Protein AF-0000000078665629 (afdb_homodimer)

Sequence (186 aa):
MNYKQLCKQILQKDNAIRFAGVATVEENNAAEEYQEGLVPLLTREESELSIMQPVIRTSTRKTFESKLGKTIYSYTEYQKIKRASFVLYNQETMNYKQLCKQILQKDNAIRFAGVATVEENNAAEEYQEGLVPLLTREESELSIMQPVIRTSTRKTFESKLGKTIYSYTEYQKIKRASFVLYNQET

Secondary structure (DSSP, 8-state):
--HHHHHHHHHHH-TT--EEEE--SS-TTSEEEE-TT---SS-HHHHHHHHHHHHHHHHHHHTTHHHH--EEEEEEEESS-EEEEE----TT-/--HHHHHHHHHHH-TT--EEEE--SS-TTSEEEE-TT---SS-HHHHHHHHHHHHHHHHHHGGGHHHH--EEEEEEEESS-EEEEE----TT-

Solvent-accessible surface area (backbone atoms only — not comparable to full-atom values): 10962 Å² total; per-residue (Å²): 134,64,52,57,58,51,25,51,55,57,39,70,73,36,88,84,41,58,67,34,67,43,48,45,97,88,35,54,65,64,26,72,42,68,37,86,96,56,84,70,80,56,53,73,72,52,44,44,51,59,40,32,49,55,58,57,47,50,55,68,53,54,77,47,21,90,64,37,35,56,69,51,35,38,37,38,38,31,70,72,45,73,49,75,48,72,63,80,77,74,78,79,120,133,64,52,55,59,50,25,51,55,57,40,71,73,36,87,84,40,59,66,35,66,42,50,46,96,89,36,52,66,66,25,74,39,69,35,85,96,59,84,72,79,54,52,73,72,53,44,46,53,57,39,33,49,55,57,57,47,50,56,66,52,54,76,48,22,92,66,38,35,56,69,51,34,38,36,37,40,33,71,72,45,74,48,77,48,72,63,79,78,75,79,79,120

Foldseek 3Di:
DPQQVVFVVVCVVDVQDAKDFAQDPVGLGPYIDGRPPDDDPDDPVRVSVVNNVVVVVLVVVVVCCVPVNHDAKDWDDDPVDIDIGGDDDPVPD/DPQQVVFVVVCVVDVQDAKDFAQDPVGLGPDIDGRPPDDDPDDPVRVSVVNNVVVVVLVVVVVCCVPVNHDAKDWDDDPVDIDIGGDDDPVPD

Nearest PDB structures (foldseek):
  7q3e-assembly1_B  TM=3.859E-01  e=2.688E+00  Mus musculus
  6tdu-assembly1_G  TM=2.937E-01  e=4.614E+00  Euglena gracilis
  5ix2-assembly1_B  TM=2.969E-01  e=6.919E+00  Mus musculus
  7e8t-assembly1_E  TM=6.462E-01  e=8.046E+00  Saccharomyces cerevisiae S288C
  7q3e-assembly1_B  TM=3.861E-01  e=2.096E+00  Mus musculus

Radius of gyration: 17.91 Å; Cα contacts (8 Å, |Δi|>4): 256; chains: 2; bounding box: 48×47×38 Å

Structure (mmCIF, N/CA/C/O backbone):
data_AF-0000000078665629-model_v1
#
loop_
_entity.id
_entity.type
_entity.pdbx_description
1 polymer 'Uncharacterized protein'
#
loop_
_atom_site.group_PDB
_atom_site.id
_atom_site.type_symbol
_atom_site.label_atom_id
_atom_site.label_alt_id
_atom_site.label_comp_id
_atom_site.label_asym_id
_atom_site.label_entity_id
_atom_site.label_seq_id
_atom_site.pdbx_PDB_ins_code
_atom_site.Cartn_x
_atom_site.Cartn_y
_atom_site.Cartn_z
_atom_site.occupancy
_atom_site.B_iso_or_equiv
_atom_site.auth_seq_id
_atom_site.auth_comp_id
_atom_site.auth_asym_id
_atom_site.auth_atom_id
_atom_site.pdbx_PDB_model_num
ATOM 1 N N . MET A 1 1 ? 17.875 17.609 5.883 1 79.06 1 MET A N 1
ATOM 2 C CA . MET A 1 1 ? 16.656 17.812 5.121 1 79.06 1 MET A CA 1
ATOM 3 C C . MET A 1 1 ? 15.594 18.516 5.965 1 79.06 1 MET A C 1
ATOM 5 O O . MET A 1 1 ? 15.445 18.219 7.152 1 79.06 1 MET A O 1
ATOM 9 N N . ASN A 1 2 ? 15.031 19.609 5.422 1 91.81 2 ASN A N 1
ATOM 10 C CA . ASN A 1 2 ? 13.945 20.328 6.082 1 91.81 2 ASN A CA 1
ATOM 11 C C . ASN A 1 2 ? 12.586 19.703 5.75 1 91.81 2 ASN A C 1
ATOM 13 O O . ASN A 1 2 ? 11.984 20.047 4.727 1 91.81 2 ASN A O 1
ATOM 17 N N . TYR A 1 3 ? 12.133 18.859 6.656 1 92.12 3 TYR A N 1
ATOM 18 C CA . TYR A 1 3 ? 10.938 18.078 6.379 1 92.12 3 TYR A CA 1
ATOM 19 C C . TYR A 1 3 ? 9.688 18.938 6.41 1 92.12 3 TYR A C 1
ATOM 21 O O . TYR A 1 3 ? 8.734 18.703 5.66 1 92.12 3 TYR A O 1
ATOM 29 N N . LYS A 1 4 ? 9.695 19.938 7.242 1 94.62 4 LYS A N 1
ATOM 30 C CA . LYS A 1 4 ? 8.547 20.844 7.289 1 94.62 4 LYS A CA 1
ATOM 31 C C . LYS A 1 4 ? 8.383 21.594 5.969 1 94.62 4 LYS A C 1
ATOM 33 O O . LYS A 1 4 ? 7.273 21.719 5.453 1 94.62 4 LYS A O 1
ATOM 38 N N . GLN A 1 5 ? 9.484 21.984 5.488 1 95.81 5 GLN A N 1
ATOM 39 C CA . GLN A 1 5 ? 9.461 22.672 4.207 1 95.81 5 GLN A CA 1
ATOM 40 C C . GLN A 1 5 ? 9.016 21.75 3.086 1 95.81 5 GLN A C 1
ATOM 42 O O . GLN A 1 5 ? 8.289 22.156 2.178 1 95.81 5 GLN A O 1
ATOM 47 N N . LEU A 1 6 ? 9.461 20.516 3.141 1 94.75 6 LEU A N 1
ATOM 48 C CA . LEU A 1 6 ? 9.031 19.516 2.164 1 94.75 6 LEU A CA 1
ATOM 49 C C . LEU A 1 6 ? 7.52 19.344 2.186 1 94.75 6 LEU A C 1
ATOM 51 O O . LEU A 1 6 ? 6.875 19.359 1.134 1 94.75 6 LEU A O 1
ATOM 55 N N . CYS A 1 7 ? 6.957 19.312 3.332 1 96.38 7 CYS A N 1
ATOM 56 C CA . CYS A 1 7 ? 5.512 19.141 3.463 1 96.38 7 CYS A CA 1
ATOM 57 C C . CYS A 1 7 ? 4.773 20.344 2.879 1 96.38 7 CYS A C 1
ATOM 59 O O . CYS A 1 7 ? 3.791 20.172 2.152 1 96.38 7 CYS A O 1
ATOM 61 N N . LYS A 1 8 ? 5.246 21.484 3.127 1 96.06 8 LYS A N 1
ATOM 62 C CA . LYS A 1 8 ? 4.621 22.688 2.609 1 96.06 8 LYS A CA 1
ATOM 63 C C . LYS A 1 8 ? 4.668 22.734 1.085 1 96.06 8 LYS A C 1
ATOM 65 O O . LYS A 1 8 ? 3.688 23.109 0.436 1 96.06 8 LYS A O 1
ATOM 70 N N . GLN A 1 9 ? 5.797 22.297 0.532 1 96.5 9 GLN A N 1
ATOM 71 C CA . GLN A 1 9 ? 5.945 22.25 -0.919 1 96.5 9 GLN A CA 1
ATOM 72 C C . GLN A 1 9 ? 4.945 21.281 -1.543 1 96.5 9 GLN A C 1
ATOM 74 O O . GLN A 1 9 ? 4.387 21.547 -2.605 1 96.5 9 GLN A O 1
ATOM 79 N N . ILE A 1 10 ? 4.715 20.172 -0.904 1 96.12 10 ILE A N 1
ATOM 80 C CA . ILE A 1 10 ? 3.768 19.172 -1.395 1 96.12 10 ILE A CA 1
ATOM 81 C C . ILE A 1 10 ? 2.357 19.766 -1.404 1 96.12 10 ILE A C 1
ATOM 83 O O . ILE A 1 10 ? 1.636 19.641 -2.396 1 96.12 10 ILE A O 1
ATOM 87 N N . LEU A 1 11 ? 1.996 20.516 -0.378 1 95.75 11 LEU A N 1
ATOM 88 C CA . LEU A 1 11 ? 0.658 21.094 -0.269 1 95.75 11 LEU A CA 1
ATOM 89 C C . LEU A 1 11 ? 0.434 22.156 -1.332 1 95.75 11 LEU A C 1
ATOM 91 O O . LEU A 1 11 ? -0.688 22.344 -1.809 1 95.75 11 LEU A O 1
ATOM 95 N N . GLN A 1 12 ? 1.464 22.766 -1.729 1 96.06 12 GLN A N 1
ATOM 96 C CA . GLN A 1 12 ? 1.377 23.844 -2.695 1 96.06 12 GLN A CA 1
ATOM 97 C C . GLN A 1 12 ? 1.15 23.312 -4.105 1 96.06 12 GLN A C 1
ATOM 99 O O . GLN A 1 12 ? 0.75 24.062 -5 1 96.06 12 GLN A O 1
ATOM 104 N N . LYS A 1 13 ? 1.418 22.047 -4.289 1 95.31 13 LYS A N 1
ATOM 105 C CA . LYS A 1 13 ? 1.307 21.469 -5.629 1 95.31 13 LYS A CA 1
ATOM 106 C C . LYS A 1 13 ? -0.153 21.344 -6.051 1 95.31 13 LYS A C 1
ATOM 108 O O . LYS A 1 13 ? -0.464 21.359 -7.242 1 95.31 13 LYS A O 1
ATOM 113 N N . ASP A 1 14 ? -0.99 21.172 -5.184 1 94 14 ASP A N 1
ATOM 114 C CA . ASP A 1 14 ? -2.404 20.969 -5.484 1 94 14 ASP A CA 1
ATOM 115 C C . ASP A 1 14 ? -3.27 21.219 -4.254 1 94 14 ASP A C 1
ATOM 117 O O . ASP A 1 14 ? -3.037 20.641 -3.191 1 94 14 ASP A O 1
ATOM 121 N N . ASN A 1 15 ? -4.281 22.047 -4.402 1 91.69 15 ASN A N 1
ATOM 122 C CA . ASN A 1 15 ? -5.152 22.422 -3.291 1 91.69 15 ASN A CA 1
ATOM 123 C C . ASN A 1 15 ? -5.988 21.234 -2.812 1 91.69 15 ASN A C 1
ATOM 125 O O . ASN A 1 15 ? -6.578 21.281 -1.732 1 91.69 15 ASN A O 1
ATOM 129 N N . ALA A 1 16 ? -5.98 20.156 -3.584 1 89.94 16 ALA A N 1
ATOM 130 C CA . ALA A 1 16 ? -6.738 18.969 -3.217 1 89.94 16 ALA A CA 1
ATOM 131 C C . ALA A 1 16 ? -5.977 18.125 -2.201 1 89.94 16 ALA A C 1
ATOM 133 O O . ALA A 1 16 ? -6.543 17.219 -1.578 1 89.94 16 ALA A O 1
ATOM 134 N N . ILE A 1 17 ? -4.695 18.406 -2.066 1 93.69 17 ILE A N 1
ATOM 135 C CA . ILE A 1 17 ? -3.916 17.703 -1.052 1 93.69 17 ILE A CA 1
ATOM 136 C C . ILE A 1 17 ? -4.219 18.297 0.326 1 93.69 17 ILE A C 1
ATOM 138 O O . ILE A 1 17 ? -3.953 19.469 0.581 1 93.69 17 ILE A O 1
ATOM 142 N N . ARG A 1 18 ? -4.648 17.438 1.261 1 92.12 18 ARG A N 1
ATOM 143 C CA . ARG A 1 18 ? -5.156 17.922 2.545 1 92.12 18 ARG A CA 1
ATOM 144 C C . ARG A 1 18 ? -4.066 17.875 3.611 1 92.12 18 ARG A C 1
ATOM 146 O O . ARG A 1 18 ? -4.172 18.547 4.641 1 92.12 18 ARG A O 1
ATOM 153 N N . PHE A 1 19 ? -3.197 16.969 3.303 1 94.19 19 PHE A N 1
ATOM 154 C CA . PHE A 1 19 ? -2.264 16.641 4.371 1 94.19 19 PHE A CA 1
ATOM 155 C C . PHE A 1 19 ? -0.957 16.109 3.803 1 94.19 19 PHE A C 1
ATOM 157 O O . PHE A 1 19 ? -0.961 15.367 2.816 1 94.19 19 PHE A O 1
ATOM 164 N N . ALA A 1 20 ? 0.156 16.5 4.398 1 95.38 20 ALA A N 1
ATOM 165 C CA . ALA A 1 20 ? 1.468 15.914 4.133 1 95.38 20 ALA A CA 1
ATOM 166 C C . ALA A 1 20 ? 2.236 15.68 5.43 1 95.38 20 ALA A C 1
ATOM 168 O O . ALA A 1 20 ? 2.217 16.516 6.328 1 95.38 20 ALA A O 1
ATOM 169 N N . GLY A 1 21 ? 2.832 14.477 5.57 1 94.12 21 GLY A N 1
ATOM 170 C CA . GLY A 1 21 ? 3.629 14.117 6.734 1 94.12 21 GLY A CA 1
ATOM 171 C C . GLY A 1 21 ? 4.848 13.281 6.387 1 94.12 21 GLY A C 1
ATOM 172 O O . GLY A 1 21 ? 4.914 12.688 5.309 1 94.12 21 GLY A O 1
ATOM 173 N N . VAL A 1 22 ? 5.871 13.406 7.258 1 93.06 22 VAL A N 1
ATOM 174 C CA . VAL A 1 22 ? 7.098 12.625 7.113 1 93.06 22 VAL A CA 1
ATOM 175 C C . VAL A 1 22 ? 7.363 11.844 8.398 1 93.06 22 VAL A C 1
ATOM 177 O O . VAL A 1 22 ? 7.238 12.383 9.5 1 93.06 22 VAL A O 1
ATOM 180 N N . ALA A 1 23 ? 7.547 10.625 8.258 1 91.56 23 ALA A N 1
ATOM 181 C CA . ALA A 1 23 ? 8.016 9.781 9.352 1 91.56 23 ALA A CA 1
ATOM 182 C C . ALA A 1 23 ? 9.305 9.055 8.969 1 91.56 23 ALA A C 1
ATOM 184 O O . ALA A 1 23 ? 9.555 8.797 7.793 1 91.56 23 ALA A O 1
ATOM 185 N N . THR A 1 24 ? 10.156 8.906 10.031 1 82.94 24 THR A N 1
ATOM 186 C CA . THR A 1 24 ? 11.359 8.094 9.883 1 82.94 24 THR A CA 1
ATOM 187 C C . THR A 1 24 ? 11.375 6.953 10.891 1 82.94 24 THR A C 1
ATOM 189 O O . THR A 1 24 ? 10.555 6.914 11.812 1 82.94 24 THR A O 1
ATOM 192 N N . VAL A 1 25 ? 12.297 6.055 10.602 1 76.38 25 VAL A N 1
ATOM 193 C CA . VAL A 1 25 ? 12.453 4.941 11.531 1 76.38 25 VAL A CA 1
ATOM 194 C C . VAL A 1 25 ? 12.836 5.469 12.906 1 76.38 25 VAL A C 1
ATOM 196 O O . VAL A 1 25 ? 12.422 4.914 13.93 1 76.38 25 VAL A O 1
ATOM 199 N N . GLU A 1 26 ? 13.539 6.578 12.891 1 78 26 GLU A N 1
ATOM 200 C CA . GLU A 1 26 ? 14.008 7.156 14.148 1 78 26 GLU A CA 1
ATOM 201 C C . GLU A 1 26 ? 12.938 8.047 14.781 1 78 26 GLU A C 1
ATOM 203 O O . GLU A 1 26 ? 12.867 8.164 16 1 78 26 GLU A O 1
ATOM 208 N N . GLU A 1 27 ? 12.203 8.766 13.938 1 78.38 27 GLU A N 1
ATOM 209 C CA . GLU A 1 27 ? 11.219 9.75 14.359 1 78.38 27 GLU A CA 1
ATOM 210 C C . GLU A 1 27 ? 9.852 9.477 13.734 1 78.38 27 GLU A C 1
ATOM 212 O O . GLU A 1 27 ? 9.648 9.734 12.547 1 78.38 27 GLU A O 1
ATOM 217 N N . ASN A 1 28 ? 8.945 9.07 14.562 1 74.25 28 ASN A N 1
ATOM 218 C CA . ASN A 1 28 ? 7.617 8.672 14.109 1 74.25 28 ASN A CA 1
ATOM 219 C C . ASN A 1 28 ? 6.895 9.82 13.414 1 74.25 28 ASN A C 1
ATOM 221 O O . ASN A 1 28 ? 6.152 9.602 12.453 1 74.25 28 ASN A O 1
ATOM 225 N N . ASN A 1 29 ? 7.102 10.969 13.875 1 84.5 29 ASN A N 1
ATOM 226 C CA . ASN A 1 29 ? 6.52 12.172 13.281 1 84.5 29 ASN A CA 1
ATOM 227 C C . ASN A 1 29 ? 7.555 13.281 13.133 1 84.5 29 ASN A C 1
ATOM 229 O O . ASN A 1 29 ? 7.656 14.156 13.992 1 84.5 29 ASN A O 1
ATOM 233 N N . ALA A 1 30 ? 8.234 13.273 12 1 88.31 30 ALA A N 1
ATOM 234 C CA . ALA A 1 30 ? 9.297 14.25 11.75 1 88.31 30 ALA A CA 1
ATOM 235 C C . ALA A 1 30 ? 8.711 15.594 11.328 1 88.31 30 ALA A C 1
ATOM 237 O O . ALA A 1 30 ? 9.297 16.641 11.594 1 88.31 30 ALA A O 1
ATOM 238 N N . ALA A 1 31 ? 7.621 15.555 10.68 1 92.88 31 ALA A N 1
ATOM 239 C CA . ALA A 1 31 ? 6.93 16.766 10.266 1 92.88 31 ALA A CA 1
ATOM 240 C C . ALA A 1 31 ? 5.504 16.469 9.812 1 92.88 31 ALA A C 1
ATOM 242 O O . ALA A 1 31 ? 5.215 15.352 9.367 1 92.88 31 ALA A O 1
ATOM 243 N N . GLU A 1 32 ? 4.582 17.453 9.953 1 93.69 32 GLU A N 1
ATOM 244 C CA . GLU A 1 32 ? 3.223 17.391 9.422 1 93.69 32 GLU A CA 1
ATOM 245 C C . GLU A 1 32 ? 2.684 18.781 9.125 1 93.69 32 GLU A C 1
ATOM 247 O O . GLU A 1 32 ? 2.963 19.734 9.852 1 93.69 32 GLU A O 1
ATOM 252 N N . GLU A 1 33 ? 2.084 18.828 7.996 1 94.06 33 GLU A N 1
ATOM 253 C CA . GLU A 1 33 ? 1.421 20.062 7.602 1 94.06 33 GLU A CA 1
ATOM 254 C C . GLU A 1 33 ? 0.025 19.797 7.047 1 94.06 33 GLU A C 1
ATOM 256 O O . GLU A 1 33 ? -0.222 18.734 6.473 1 94.06 33 GLU A O 1
ATOM 261 N N . TYR A 1 34 ? -0.841 20.797 7.309 1 94.5 34 TYR A N 1
ATOM 262 C CA . TYR A 1 34 ? -2.223 20.703 6.855 1 94.5 34 TYR A CA 1
ATOM 263 C C . TYR A 1 34 ? -2.553 21.828 5.883 1 94.5 34 TYR A C 1
ATOM 265 O O . TYR A 1 34 ? -2.008 22.938 5.992 1 94.5 34 TYR A O 1
ATOM 273 N N . GLN A 1 35 ? -3.471 21.422 4.918 1 93.69 35 GLN A N 1
ATOM 274 C CA . GLN A 1 35 ? -3.93 22.438 3.984 1 93.69 35 GLN A CA 1
ATOM 275 C C . GLN A 1 35 ? -4.758 23.5 4.699 1 93.69 35 GLN A C 1
ATOM 277 O O . GLN A 1 35 ? -5.648 23.172 5.488 1 93.69 35 GLN A O 1
ATOM 282 N N . GLU A 1 36 ? -4.484 24.75 4.359 1 90.44 36 GLU A N 1
ATOM 283 C CA . GLU A 1 36 ? -5.215 25.828 5 1 90.44 36 GLU A CA 1
ATOM 284 C C . GLU A 1 36 ? -6.672 25.859 4.547 1 90.44 36 GLU A C 1
ATOM 286 O O . GLU A 1 36 ? -6.965 25.672 3.363 1 90.44 36 GLU A O 1
ATOM 291 N N . GLY A 1 37 ?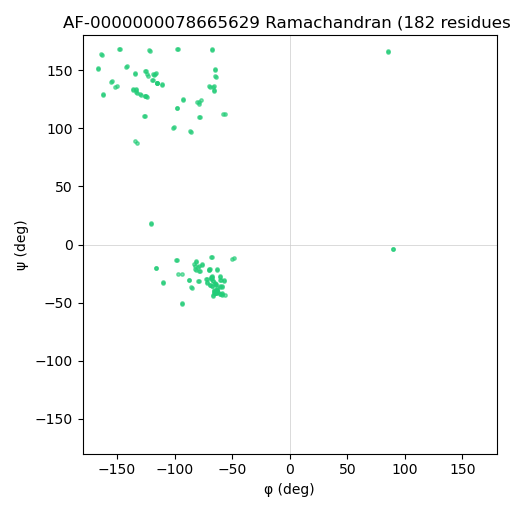 -7.594 26.047 5.48 1 90.06 37 GLY A N 1
ATOM 292 C CA . GLY A 1 37 ? -9 26.234 5.156 1 90.06 37 GLY A CA 1
ATOM 293 C C . GLY A 1 37 ? -9.781 24.938 5.086 1 90.06 37 GLY A C 1
ATOM 294 O O . GLY A 1 37 ? -10.977 24.938 4.793 1 90.06 37 GLY A O 1
ATOM 295 N N . LEU A 1 38 ? -9.055 23.812 5.25 1 87.94 38 LEU A N 1
ATOM 296 C CA . LEU A 1 38 ? -9.742 22.531 5.219 1 87.94 38 LEU A CA 1
ATOM 297 C C . LEU A 1 38 ? -9.75 21.891 6.605 1 87.94 38 LEU A C 1
ATOM 299 O O . LEU A 1 38 ? -8.758 21.953 7.336 1 87.94 38 LEU A O 1
ATOM 303 N N . VAL A 1 39 ? -10.906 21.344 6.953 1 86.81 39 VAL A N 1
ATOM 304 C CA . VAL A 1 39 ? -11 20.594 8.203 1 86.81 39 VAL A CA 1
ATOM 305 C C . VAL A 1 39 ? -10.414 19.188 8.008 1 86.81 39 VAL A C 1
ATOM 307 O O . VAL A 1 39 ? -10.859 18.438 7.137 1 86.81 39 VAL A O 1
ATOM 310 N N . PRO A 1 40 ? -9.414 18.828 8.82 1 88.5 40 PRO A N 1
ATOM 311 C CA . PRO A 1 40 ? -8.844 17.484 8.688 1 88.5 40 PRO A CA 1
ATOM 312 C C . PRO A 1 40 ? -9.844 16.391 9.031 1 88.5 40 PRO A C 1
ATOM 314 O O . PRO A 1 40 ? -10.688 16.578 9.914 1 88.5 40 PRO A O 1
ATOM 317 N N . LEU A 1 41 ? -9.703 15.234 8.414 1 92.75 41 LEU A N 1
ATOM 318 C CA . LEU A 1 41 ? -10.547 14.078 8.688 1 92.75 41 LEU A CA 1
ATOM 319 C C . LEU A 1 41 ? -10.062 13.336 9.93 1 92.75 41 LEU A C 1
ATOM 321 O O . LEU A 1 41 ? -10.836 12.609 10.562 1 92.75 41 LEU A O 1
ATOM 325 N N . LEU A 1 42 ? -8.844 13.539 10.234 1 93.56 42 LEU A N 1
ATOM 326 C CA . LEU A 1 42 ? -8.227 12.891 11.383 1 93.56 42 LEU A CA 1
ATOM 327 C C . LEU A 1 42 ? -7.789 13.93 12.414 1 93.56 42 LEU A C 1
ATOM 329 O O . LEU A 1 42 ? -7.414 15.047 12.062 1 93.56 42 LEU A O 1
ATOM 333 N N . THR A 1 43 ? -7.883 13.492 13.688 1 91.69 43 THR A N 1
ATOM 334 C CA . THR A 1 43 ? -7.297 14.336 14.727 1 91.69 43 THR A CA 1
ATOM 335 C C . THR A 1 43 ? -5.777 14.375 14.602 1 91.69 43 THR A C 1
ATOM 337 O O . THR A 1 43 ? -5.191 13.594 13.844 1 91.69 43 THR A O 1
ATOM 340 N N . ARG A 1 44 ? -5.184 15.289 15.32 1 88.12 44 ARG A N 1
ATOM 341 C CA . ARG A 1 44 ? -3.727 15.383 15.289 1 88.12 44 ARG A CA 1
ATOM 342 C C . ARG A 1 44 ? -3.084 14.078 15.734 1 88.12 44 ARG A C 1
ATOM 344 O O . ARG A 1 44 ? -2.129 13.602 15.117 1 88.12 44 ARG A O 1
ATOM 351 N N . GLU A 1 45 ? -3.635 13.492 16.812 1 89.69 45 GLU A N 1
ATOM 352 C CA . GLU A 1 45 ? -3.113 12.227 17.312 1 89.69 45 GLU A CA 1
ATOM 353 C C . GLU A 1 45 ? -3.271 11.117 16.281 1 89.69 45 GLU A C 1
ATOM 355 O O . GLU A 1 45 ? -2.346 10.328 16.062 1 89.69 45 GLU A O 1
ATOM 360 N N . GLU A 1 46 ? -4.355 11.07 15.578 1 91.12 46 GLU A N 1
ATOM 361 C CA . GLU A 1 46 ? -4.629 10.07 14.547 1 91.12 46 GLU A CA 1
ATOM 362 C C . GLU A 1 46 ? -3.73 10.273 13.328 1 91.12 46 GLU A C 1
ATOM 364 O O . GLU A 1 46 ? -3.285 9.305 12.711 1 91.12 46 GLU A O 1
ATOM 369 N N . SER A 1 47 ? -3.447 11.516 13.039 1 89.81 47 SER A N 1
ATOM 370 C CA . SER A 1 47 ? -2.566 11.836 11.914 1 89.81 47 SER A CA 1
ATOM 371 C C . SER A 1 47 ? -1.147 11.344 12.172 1 89.81 47 SER A C 1
ATOM 373 O O . SER A 1 47 ? -0.502 10.805 11.266 1 89.81 47 SER A O 1
ATOM 375 N N . GLU A 1 48 ? -0.69 11.492 13.359 1 87.56 48 GLU A N 1
ATOM 376 C CA . GLU A 1 48 ? 0.643 11.023 13.727 1 87.56 48 GLU A CA 1
ATOM 377 C C . GLU A 1 48 ? 0.766 9.516 13.531 1 87.56 48 GLU A C 1
ATOM 379 O O . GLU A 1 48 ? 1.75 9.031 12.969 1 87.56 48 GLU A O 1
ATOM 384 N N . LEU A 1 49 ? -0.271 8.797 13.938 1 88.44 49 LEU A N 1
ATOM 385 C CA . LEU A 1 49 ? -0.28 7.352 13.734 1 88.44 49 LEU A CA 1
ATOM 386 C C . LEU A 1 49 ? -0.38 7.012 12.25 1 88.44 49 LEU A C 1
ATOM 388 O O . LEU A 1 49 ? 0.284 6.09 11.773 1 88.44 49 LEU A O 1
ATOM 392 N N . SER A 1 50 ? -1.114 7.832 11.602 1 91.31 50 SER A N 1
ATOM 393 C CA . SER A 1 50 ? -1.341 7.578 10.18 1 91.31 50 SER A CA 1
ATOM 394 C C . SER A 1 50 ? -0.057 7.754 9.375 1 91.31 50 SER A C 1
ATOM 396 O O . SER A 1 50 ? 0.146 7.074 8.367 1 91.31 50 SER A O 1
ATOM 398 N N . ILE A 1 51 ? 0.877 8.602 9.844 1 91.19 51 ILE A N 1
ATOM 399 C CA . ILE A 1 51 ? 2.145 8.844 9.164 1 91.19 51 ILE A CA 1
ATOM 400 C C . ILE A 1 51 ? 3.104 7.684 9.43 1 91.19 51 ILE A C 1
ATOM 402 O O . ILE A 1 51 ? 3.957 7.375 8.594 1 91.19 51 ILE A O 1
ATOM 406 N N . MET A 1 52 ? 2.844 7.016 10.492 1 89.81 52 MET A N 1
ATOM 407 C CA . MET A 1 52 ? 3.736 5.93 10.883 1 89.81 52 MET A CA 1
ATOM 408 C C . MET A 1 52 ? 3.334 4.621 10.211 1 89.81 52 MET A C 1
ATOM 410 O O . MET A 1 52 ? 4.188 3.783 9.914 1 89.81 52 MET A O 1
ATOM 414 N N . GLN A 1 53 ? 2.109 4.418 9.938 1 92.38 53 GLN A N 1
ATOM 415 C CA . GLN A 1 53 ? 1.596 3.158 9.414 1 92.38 53 GLN A CA 1
ATOM 416 C C . GLN A 1 53 ? 2.264 2.801 8.086 1 92.38 53 GLN A C 1
ATOM 418 O O . GLN A 1 53 ? 2.66 1.652 7.879 1 92.38 53 GLN A O 1
ATOM 423 N N . PRO A 1 54 ? 2.557 3.801 7.242 1 92.69 54 PRO A N 1
ATOM 424 C CA . PRO A 1 54 ? 3.25 3.438 6.004 1 92.69 54 PRO A CA 1
ATOM 425 C C . PRO A 1 54 ? 4.676 2.953 6.25 1 92.69 54 PRO A C 1
ATOM 427 O O . PRO A 1 54 ? 5.199 2.146 5.477 1 92.69 54 PRO A O 1
ATOM 430 N N . VAL A 1 55 ? 5.293 3.434 7.277 1 89.25 55 VAL A N 1
ATOM 431 C CA . VAL A 1 55 ? 6.625 2.949 7.617 1 89.25 55 VAL A CA 1
ATOM 432 C C . VAL A 1 55 ? 6.566 1.459 7.949 1 89.25 55 VAL A C 1
ATOM 434 O O . VAL A 1 55 ? 7.387 0.675 7.461 1 89.25 55 VAL A O 1
ATOM 437 N N . ILE A 1 56 ? 5.566 1.072 8.656 1 89.56 56 ILE A N 1
ATOM 438 C CA . ILE A 1 56 ? 5.359 -0.326 9.016 1 89.56 56 ILE A CA 1
ATOM 439 C C . ILE A 1 56 ? 5.047 -1.14 7.758 1 89.56 56 ILE A C 1
ATOM 441 O O . ILE A 1 56 ? 5.645 -2.191 7.527 1 89.56 56 ILE A O 1
ATOM 445 N N . ARG A 1 57 ? 4.199 -0.641 6.875 1 91.75 57 ARG A N 1
ATOM 446 C CA . ARG A 1 57 ? 3.826 -1.345 5.652 1 91.75 57 ARG A CA 1
ATOM 447 C C . ARG A 1 57 ? 5.031 -1.526 4.738 1 91.75 57 ARG A C 1
ATOM 449 O O . ARG A 1 57 ? 5.207 -2.588 4.137 1 91.75 57 ARG A O 1
ATOM 456 N N . THR A 1 58 ? 5.836 -0.486 4.688 1 90.31 58 THR A N 1
ATOM 457 C CA . THR A 1 58 ? 7.027 -0.547 3.848 1 90.31 58 THR A CA 1
ATOM 458 C C . THR A 1 58 ? 7.996 -1.609 4.359 1 90.31 58 THR A C 1
ATOM 460 O O . THR A 1 58 ? 8.656 -2.287 3.568 1 90.31 58 THR A O 1
ATOM 463 N N . SER A 1 59 ? 8 -1.752 5.648 1 89.56 59 SER A N 1
ATOM 464 C CA . SER A 1 59 ? 8.898 -2.752 6.211 1 89.56 59 SER A CA 1
ATOM 465 C C . SER A 1 59 ? 8.523 -4.156 5.758 1 89.56 59 SER A C 1
ATOM 467 O O . SER A 1 59 ? 9.398 -4.996 5.527 1 89.56 59 SER A O 1
ATOM 469 N N . THR A 1 60 ? 7.301 -4.496 5.57 1 91.81 60 THR A N 1
ATOM 470 C CA . THR A 1 60 ? 6.875 -5.805 5.086 1 91.81 60 THR A CA 1
ATOM 471 C C . THR A 1 60 ? 7.258 -5.992 3.619 1 91.81 60 THR A C 1
ATOM 473 O O . THR A 1 60 ? 7.395 -7.121 3.146 1 91.81 60 THR A O 1
ATOM 476 N N . ARG A 1 61 ? 7.473 -4.902 2.875 1 92.44 61 ARG A N 1
ATOM 477 C CA . ARG A 1 61 ? 7.824 -4.965 1.461 1 92.44 61 ARG A CA 1
ATOM 478 C C . ARG A 1 61 ? 9.32 -5.207 1.278 1 92.44 61 ARG A C 1
ATOM 480 O O . ARG A 1 61 ? 9.75 -5.688 0.229 1 92.44 61 ARG A O 1
ATOM 487 N N . LYS A 1 62 ? 10.023 -4.922 2.396 1 91.62 62 LYS A N 1
ATOM 488 C CA . LYS A 1 62 ? 11.469 -5.098 2.328 1 91.62 62 LYS A CA 1
ATOM 489 C C . LYS A 1 62 ? 11.844 -6.574 2.23 1 91.62 62 LYS A C 1
ATOM 491 O O . LYS A 1 62 ? 12.906 -6.922 1.71 1 91.62 62 LYS A O 1
ATOM 496 N N . THR A 1 63 ? 10.93 -7.371 2.652 1 92.31 63 THR A N 1
ATOM 497 C CA . THR A 1 63 ? 11.164 -8.812 2.711 1 92.31 63 THR A CA 1
ATOM 498 C C . THR A 1 63 ? 11.539 -9.352 1.333 1 92.31 63 THR A C 1
ATOM 500 O O . THR A 1 63 ? 12.336 -10.289 1.222 1 92.31 63 THR A O 1
ATOM 503 N N . PHE A 1 64 ? 11.016 -8.719 0.274 1 93.38 64 PHE A N 1
ATOM 504 C CA . PHE A 1 64 ? 11.203 -9.289 -1.055 1 93.38 64 PHE A CA 1
ATOM 505 C C . PHE A 1 64 ? 11.938 -8.312 -1.966 1 93.38 64 PHE A C 1
A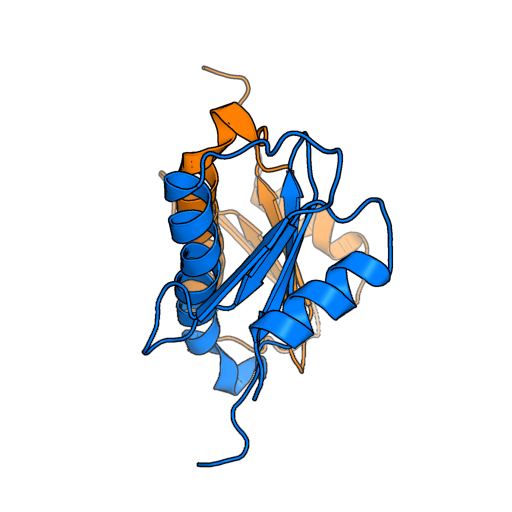TOM 507 O O . PHE A 1 64 ? 11.938 -8.469 -3.188 1 93.38 64 PHE A O 1
ATOM 514 N N . GLU A 1 65 ? 12.562 -7.359 -1.404 1 92.81 65 GLU A N 1
ATOM 515 C CA . GLU A 1 65 ? 13.188 -6.305 -2.201 1 92.81 65 GLU A CA 1
ATOM 516 C C . GLU A 1 65 ? 14.352 -6.852 -3.023 1 92.81 65 GLU A C 1
ATOM 518 O O . GLU A 1 65 ? 14.656 -6.332 -4.098 1 92.81 65 GLU A O 1
ATOM 523 N N . SER A 1 66 ? 14.977 -7.844 -2.477 1 95.19 66 SER A N 1
ATOM 524 C CA . SER A 1 66 ? 16.109 -8.414 -3.209 1 95.19 66 SER A CA 1
ATOM 525 C C . SER A 1 66 ? 15.656 -9.008 -4.539 1 95.19 66 SER A C 1
ATOM 527 O O . SER A 1 66 ? 16.438 -9.07 -5.492 1 95.19 66 SER A O 1
ATOM 529 N N . LYS A 1 67 ? 14.414 -9.336 -4.688 1 94.75 67 LYS A N 1
ATOM 530 C CA . LYS A 1 67 ? 13.906 -9.977 -5.895 1 94.75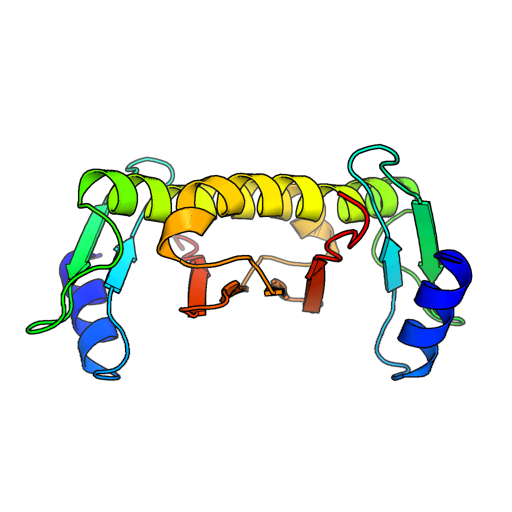 67 LYS A CA 1
ATOM 531 C C . LYS A 1 67 ? 13.008 -9.031 -6.684 1 94.75 67 LYS A C 1
ATOM 533 O O . LYS A 1 67 ? 13.031 -9.023 -7.918 1 94.75 67 LYS A O 1
ATOM 538 N N . LEU A 1 68 ? 12.297 -8.18 -5.988 1 95.25 68 LEU A N 1
ATOM 539 C CA . LEU A 1 68 ? 11.32 -7.312 -6.629 1 95.25 68 LEU A CA 1
ATOM 540 C C . LEU A 1 68 ? 11.906 -5.922 -6.871 1 95.25 68 LEU A C 1
ATOM 542 O O . LEU A 1 68 ? 11.344 -5.137 -7.641 1 95.25 68 LEU A O 1
ATOM 546 N N . GLY A 1 69 ? 13.055 -5.613 -6.254 1 94.81 69 GLY A N 1
ATOM 547 C CA . GLY A 1 69 ? 13.586 -4.258 -6.227 1 94.81 69 GLY A CA 1
ATOM 548 C C . GLY A 1 69 ? 13.008 -3.416 -5.102 1 94.81 69 GLY A C 1
ATOM 549 O O . GLY A 1 69 ? 12.016 -3.799 -4.48 1 94.81 69 GLY A O 1
ATOM 550 N N . LYS A 1 70 ? 13.648 -2.291 -4.836 1 94.5 70 LYS A N 1
ATOM 551 C CA . LYS A 1 70 ? 13.219 -1.373 -3.783 1 94.5 70 LYS A CA 1
ATOM 552 C C . LYS A 1 70 ? 11.852 -0.783 -4.098 1 94.5 70 LYS A C 1
ATOM 554 O O . LYS A 1 70 ? 11.508 -0.581 -5.262 1 94.5 70 LYS A O 1
ATOM 559 N N . THR A 1 71 ? 11.086 -0.586 -3.045 1 95.5 71 THR A N 1
ATOM 560 C CA . THR A 1 71 ? 9.812 0.114 -3.188 1 95.5 71 THR A CA 1
ATOM 561 C C . THR A 1 71 ? 10.039 1.565 -3.6 1 95.5 71 THR A C 1
ATOM 563 O O . THR A 1 71 ? 10.867 2.262 -3.012 1 95.5 71 THR A O 1
ATOM 566 N N . ILE A 1 72 ? 9.312 2.025 -4.582 1 94.88 72 ILE A N 1
ATOM 567 C CA . ILE A 1 72 ? 9.375 3.416 -5.02 1 94.88 72 ILE A CA 1
ATOM 568 C C . ILE A 1 72 ? 8.289 4.227 -4.312 1 94.88 72 ILE A C 1
ATOM 570 O O . ILE A 1 72 ? 8.578 5.258 -3.699 1 94.88 72 ILE A O 1
ATOM 574 N N . TYR A 1 73 ? 7.098 3.725 -4.367 1 96.38 73 TYR A N 1
ATOM 575 C CA . TYR A 1 73 ? 6 4.332 -3.619 1 96.38 73 TYR A CA 1
ATOM 576 C C . TYR A 1 73 ? 4.816 3.379 -3.514 1 96.38 73 TYR A C 1
ATOM 578 O O . TYR A 1 73 ? 4.777 2.352 -4.195 1 96.38 73 TYR A O 1
ATOM 586 N N . SER A 1 74 ? 3.895 3.682 -2.588 1 97.31 74 SER A N 1
ATOM 587 C CA . SER A 1 74 ? 2.611 3 -2.451 1 97.31 74 SER A CA 1
ATOM 588 C C . SER A 1 74 ? 1.452 3.99 -2.486 1 97.31 74 SER A C 1
ATOM 590 O O . SER A 1 74 ? 1.61 5.152 -2.109 1 97.31 74 SER A O 1
ATOM 592 N N . TYR A 1 75 ? 0.36 3.486 -2.998 1 97.44 75 TYR A N 1
ATOM 593 C CA . TYR A 1 75 ? -0.863 4.262 -3.166 1 97.44 75 TYR A CA 1
ATOM 594 C C . TYR A 1 75 ? -2.076 3.488 -2.664 1 97.44 75 TYR A C 1
ATOM 596 O O . TYR A 1 75 ? -2.199 2.285 -2.912 1 97.44 75 TYR A O 1
ATOM 604 N N . THR A 1 76 ? -2.896 4.184 -1.884 1 97.38 76 THR A N 1
ATOM 605 C CA . THR A 1 76 ? -4.125 3.553 -1.408 1 97.38 76 THR A CA 1
ATOM 606 C C . THR A 1 76 ? -5.332 4.445 -1.686 1 97.38 76 THR A C 1
ATOM 608 O O . THR A 1 76 ? -5.305 5.641 -1.391 1 97.38 76 THR A O 1
ATOM 611 N N . GLU A 1 77 ? -6.363 3.809 -2.324 1 96.94 77 GLU A N 1
ATOM 612 C CA . GLU A 1 77 ? -7.645 4.484 -2.502 1 96.94 77 GLU A CA 1
ATOM 613 C C . GLU A 1 77 ? -8.648 4.059 -1.435 1 96.94 77 GLU A C 1
ATOM 615 O O . GLU A 1 77 ? -8.969 2.875 -1.316 1 96.94 77 GLU A O 1
ATOM 620 N N . TYR A 1 78 ? -9.047 5.047 -0.646 1 95.94 78 TYR A N 1
ATOM 621 C CA . TYR A 1 78 ? -10.164 4.895 0.273 1 95.94 78 TYR A CA 1
ATOM 622 C C . TYR A 1 78 ? -11.445 5.445 -0.337 1 95.94 78 TYR A C 1
ATOM 624 O O . TYR A 1 78 ? -11.414 6.121 -1.369 1 95.94 78 TYR A O 1
ATOM 632 N N . GLN A 1 79 ? -12.5 5.121 0.322 1 95.69 79 GLN A N 1
ATOM 633 C CA . GLN A 1 79 ? -13.789 5.602 -0.167 1 95.69 79 GLN A CA 1
ATOM 634 C C . GLN A 1 79 ? -13.836 7.125 -0.186 1 95.69 79 GLN A C 1
ATOM 636 O O . GLN A 1 79 ? -14.469 7.723 -1.06 1 95.69 79 GLN A O 1
ATOM 641 N N . LYS A 1 80 ? -13.031 7.855 0.742 1 95.06 80 LYS A N 1
ATOM 642 C CA . LYS A 1 80 ? -13.195 9.297 0.879 1 95.06 80 LYS A CA 1
ATOM 643 C C . LYS A 1 80 ? -11.93 10.039 0.458 1 95.06 80 LYS A C 1
ATOM 645 O O . LYS A 1 80 ? -11.961 11.242 0.195 1 95.06 80 LYS A O 1
ATOM 650 N N . ILE A 1 81 ? -10.836 9.289 0.459 1 94.75 81 ILE A N 1
ATOM 651 C CA . ILE A 1 81 ? -9.578 9.977 0.172 1 94.75 81 ILE A CA 1
ATOM 652 C C . ILE A 1 81 ? -8.633 9.031 -0.564 1 94.75 81 ILE A C 1
ATOM 654 O O . ILE A 1 81 ? -8.922 7.84 -0.701 1 94.75 81 ILE A O 1
ATOM 658 N N . LYS A 1 82 ? -7.594 9.625 -1.071 1 95.69 82 LYS A N 1
ATOM 659 C CA . LYS A 1 82 ? -6.457 8.914 -1.641 1 95.69 82 LYS A CA 1
ATOM 660 C C . LYS A 1 82 ? -5.168 9.25 -0.892 1 95.69 82 LYS A C 1
ATOM 662 O O . LYS A 1 82 ? -4.949 10.398 -0.507 1 95.69 82 LYS A O 1
ATOM 667 N N . ARG A 1 83 ? -4.281 8.234 -0.703 1 95.5 83 ARG A N 1
ATOM 668 C CA . ARG A 1 83 ? -3.016 8.461 -0.011 1 95.5 83 ARG A CA 1
ATOM 669 C C . ARG A 1 83 ? -1.854 7.84 -0.779 1 95.5 83 ARG A C 1
ATOM 671 O O . ARG A 1 83 ? -1.939 6.695 -1.226 1 95.5 83 ARG A O 1
ATOM 678 N N . ALA A 1 84 ? -0.897 8.641 -0.935 1 96.5 84 ALA A N 1
ATOM 679 C CA . ALA A 1 84 ? 0.354 8.156 -1.508 1 96.5 84 ALA A CA 1
ATOM 680 C C . ALA A 1 84 ? 1.492 8.242 -0.494 1 96.5 84 ALA A C 1
ATOM 682 O O . ALA A 1 84 ? 1.582 9.21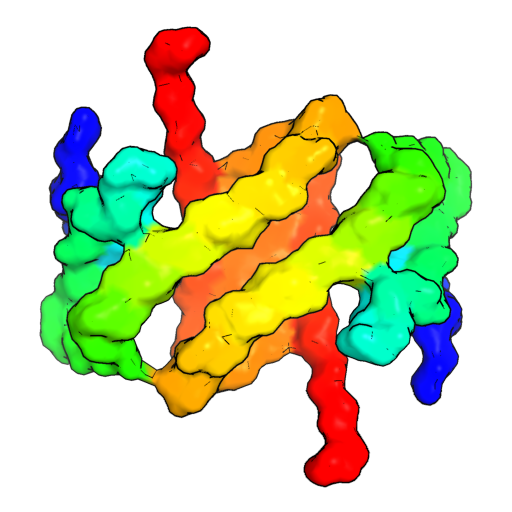1 0.266 1 96.5 84 ALA A O 1
ATOM 683 N N . SER A 1 85 ? 2.357 7.215 -0.443 1 94.81 85 SER A N 1
ATOM 684 C CA . SER A 1 85 ? 3.533 7.16 0.42 1 94.81 85 SER A CA 1
ATOM 685 C C . SER A 1 85 ? 4.797 6.879 -0.386 1 94.81 85 SER A C 1
ATOM 687 O O . SER A 1 85 ? 4.859 5.898 -1.131 1 94.81 85 SER A O 1
ATOM 689 N N . PHE A 1 86 ? 5.77 7.703 -0.187 1 94.19 86 PHE A N 1
ATOM 690 C CA . PHE A 1 86 ? 7.027 7.582 -0.916 1 94.19 86 PHE A CA 1
ATOM 691 C C . PHE A 1 86 ? 8.172 7.262 0.033 1 94.19 86 PHE A C 1
ATOM 693 O O . PHE A 1 86 ? 8.242 7.801 1.139 1 94.19 86 PHE A O 1
ATOM 700 N N . VAL A 1 87 ? 9 6.422 -0.383 1 88.62 87 VAL A N 1
ATOM 701 C CA . VAL A 1 87 ? 10.172 6.074 0.41 1 88.62 87 VAL A CA 1
ATOM 702 C C . VAL A 1 87 ? 11.352 6.949 -0.001 1 88.62 87 VAL A C 1
ATOM 704 O O . VAL A 1 87 ? 11.711 7.004 -1.18 1 88.62 87 VAL A O 1
ATOM 707 N N . LEU A 1 88 ? 11.82 7.562 1.03 1 84.5 88 LEU A N 1
ATOM 708 C CA . LEU A 1 88 ? 13.031 8.352 0.803 1 84.5 88 LEU A CA 1
ATOM 709 C C . LEU A 1 88 ? 14.266 7.602 1.271 1 84.5 88 LEU A C 1
ATOM 711 O O . LEU A 1 88 ? 14.406 7.301 2.459 1 84.5 88 LEU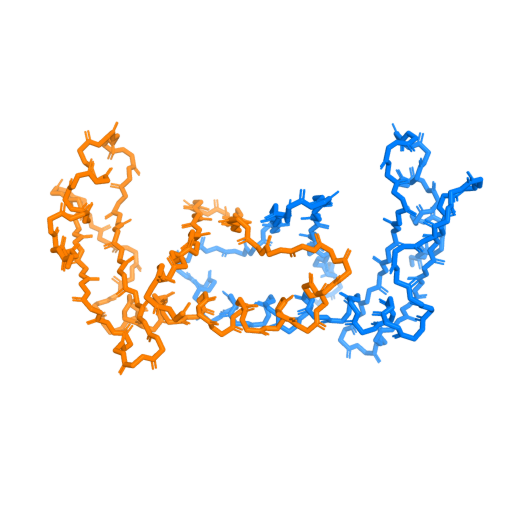 A O 1
ATOM 715 N N . TYR A 1 89 ? 15.031 6.992 0.408 1 75.44 89 TYR A N 1
ATOM 716 C CA . TYR A 1 89 ? 16.234 6.238 0.744 1 75.44 89 TYR A CA 1
ATOM 717 C C . TYR A 1 89 ? 17.406 7.176 0.999 1 75.44 89 TYR A C 1
ATOM 719 O O . TYR A 1 89 ? 17.578 8.172 0.295 1 75.44 89 TYR A O 1
ATOM 727 N N . ASN A 1 90 ? 17.797 7.246 2.311 1 62.66 90 ASN A N 1
ATOM 728 C CA . ASN A 1 90 ? 18.953 8.07 2.633 1 62.66 90 ASN A CA 1
ATOM 729 C C . ASN A 1 90 ? 20.188 7.645 1.837 1 62.66 90 ASN A C 1
ATOM 731 O O . ASN A 1 90 ? 20.438 6.453 1.648 1 62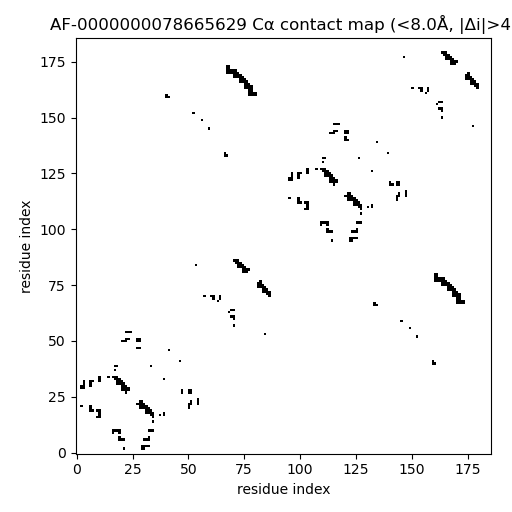.66 90 ASN A O 1
ATOM 735 N N . GLN A 1 91 ? 20.75 8.422 0.878 1 52.78 91 GLN A N 1
ATOM 736 C CA . GLN A 1 91 ? 22.047 8.219 0.271 1 52.78 91 GLN A CA 1
ATOM 737 C C . GLN A 1 91 ? 23.125 8.031 1.337 1 52.78 91 GLN A C 1
ATOM 739 O O . GLN A 1 91 ? 24.266 7.68 1.021 1 52.78 91 GLN A O 1
ATOM 744 N N . GLU A 1 92 ? 23.047 8.25 2.574 1 41.84 92 GLU A N 1
ATOM 745 C CA . GLU A 1 92 ? 24.297 8.297 3.322 1 41.84 92 GLU A CA 1
ATOM 746 C C . GLU A 1 92 ? 24.828 6.898 3.607 1 41.84 92 GLU A C 1
ATOM 748 O O . GLU A 1 92 ? 25.969 6.738 4.051 1 41.84 92 GLU A O 1
ATOM 753 N N . THR A 1 93 ? 24.062 5.676 3.561 1 31.86 93 THR A N 1
ATOM 754 C CA . THR A 1 93 ? 25 4.652 3.998 1 31.86 93 THR A CA 1
ATOM 755 C C . THR A 1 93 ? 25.969 4.293 2.877 1 31.86 93 THR A C 1
ATOM 757 O O . THR A 1 93 ? 25.562 4.09 1.733 1 31.86 93 THR A O 1
ATOM 760 N N . MET B 1 1 ? -17.344 -18.609 -3.787 1 79.25 1 MET B N 1
ATOM 761 C CA . MET B 1 1 ? -16.516 -17.953 -4.793 1 79.25 1 MET B CA 1
ATOM 762 C C . MET B 1 1 ? -15.367 -18.875 -5.223 1 79.25 1 MET B C 1
ATOM 764 O O . MET B 1 1 ? -14.773 -19.562 -4.391 1 79.25 1 MET B O 1
ATOM 768 N N . ASN B 1 2 ? -15.195 -19.047 -6.547 1 91.81 2 ASN B N 1
ATOM 769 C CA . ASN B 1 2 ? -14.086 -19.812 -7.09 1 91.81 2 ASN B CA 1
ATOM 770 C C . ASN B 1 2 ? -12.844 -18.953 -7.285 1 91.81 2 ASN B C 1
ATOM 772 O O . ASN B 1 2 ? -12.695 -18.281 -8.32 1 91.81 2 ASN B O 1
ATOM 776 N N . TYR B 1 3 ? -11.977 -19.047 -6.301 1 92 3 TYR B N 1
ATOM 777 C CA . TYR B 1 3 ? -10.836 -18.141 -6.277 1 92 3 TYR B CA 1
ATOM 778 C C . TYR B 1 3 ? -9.82 -18.5 -7.352 1 92 3 TYR B C 1
ATOM 780 O O . TYR B 1 3 ? -9.164 -17.625 -7.922 1 92 3 TYR B O 1
ATOM 788 N N . LYS B 1 4 ? -9.688 -19.734 -7.641 1 94.56 4 LYS B N 1
ATOM 789 C CA . LYS B 1 4 ? -8.773 -20.141 -8.695 1 94.56 4 LYS B CA 1
ATOM 790 C C . LYS B 1 4 ? -9.211 -19.594 -10.055 1 94.56 4 LYS B C 1
ATOM 792 O O . LYS B 1 4 ? -8.383 -19.109 -10.82 1 94.56 4 LYS B O 1
ATOM 797 N N . GLN B 1 5 ? -10.461 -19.688 -10.211 1 95.75 5 GLN B N 1
ATOM 798 C CA . GLN B 1 5 ? -11.008 -19.156 -11.453 1 95.75 5 GLN B CA 1
ATOM 799 C C . GLN B 1 5 ? -10.82 -17.641 -11.531 1 95.75 5 GLN B C 1
ATOM 801 O O . GLN B 1 5 ? -10.539 -17.109 -12.602 1 95.75 5 GLN B O 1
ATOM 806 N N . LEU B 1 6 ? -11.039 -16.984 -10.43 1 94.69 6 LEU B N 1
ATOM 807 C CA . LEU B 1 6 ? -10.812 -15.539 -10.367 1 94.69 6 LEU B CA 1
ATOM 808 C C . LEU B 1 6 ? -9.383 -15.195 -10.758 1 94.69 6 LEU B C 1
ATOM 810 O O . LEU B 1 6 ? -9.156 -14.297 -11.57 1 94.69 6 LEU B O 1
ATOM 814 N N . CYS B 1 7 ? -8.445 -15.93 -10.281 1 96.38 7 CYS B N 1
ATOM 815 C CA . CYS B 1 7 ? -7.039 -15.688 -10.586 1 96.38 7 CYS B CA 1
ATOM 816 C C . CYS B 1 7 ? -6.758 -15.883 -12.07 1 96.38 7 CYS B C 1
ATOM 818 O O . CYS B 1 7 ? -6.074 -15.07 -12.688 1 96.38 7 CYS B O 1
ATOM 820 N N . LYS B 1 8 ? -7.301 -16.859 -12.617 1 96.12 8 LYS B N 1
ATOM 821 C CA . LYS B 1 8 ? -7.109 -17.141 -14.039 1 96.12 8 LYS B CA 1
ATOM 822 C C . LYS B 1 8 ? -7.688 -16.016 -14.898 1 96.12 8 LYS B C 1
ATOM 824 O O . LYS B 1 8 ? -7.074 -15.602 -15.883 1 96.12 8 LYS B O 1
ATOM 829 N N . GLN B 1 9 ? -8.852 -15.516 -14.477 1 96.44 9 GLN B N 1
ATOM 830 C CA . GLN B 1 9 ? -9.484 -14.422 -15.195 1 96.44 9 GLN B CA 1
ATOM 831 C C . GLN B 1 9 ? -8.617 -13.164 -15.164 1 96.44 9 GLN B C 1
ATOM 833 O O . GLN B 1 9 ? -8.516 -12.445 -16.156 1 96.44 9 GLN B O 1
ATOM 838 N N . ILE B 1 10 ? -7.98 -12.922 -14.07 1 96.12 10 ILE B N 1
ATOM 839 C CA . ILE B 1 10 ? -7.109 -11.766 -13.922 1 96.12 10 ILE B CA 1
ATOM 840 C C . ILE B 1 10 ? -5.914 -11.898 -14.867 1 96.12 10 ILE B C 1
ATOM 842 O O . ILE B 1 10 ? -5.57 -10.953 -15.578 1 96.12 10 ILE B O 1
ATOM 846 N N . LEU B 1 11 ? -5.363 -13.086 -14.984 1 95.81 11 LEU B N 1
ATOM 847 C CA . LEU B 1 11 ? -4.188 -13.305 -15.82 1 95.81 11 LEU B CA 1
ATOM 848 C C . LEU B 1 11 ? -4.535 -13.148 -17.297 1 95.81 11 LEU B C 1
ATOM 850 O O . LEU B 1 11 ? -3.695 -12.719 -18.094 1 95.81 11 LEU B O 1
ATOM 854 N N . GLN B 1 12 ? -5.719 -13.414 -17.609 1 96.06 12 GLN B N 1
ATOM 855 C CA . GLN B 1 12 ? -6.16 -13.367 -19 1 96.06 12 GLN B CA 1
ATOM 856 C C . GLN B 1 12 ? -6.348 -11.93 -19.469 1 96.06 12 GLN B C 1
ATOM 858 O O . GLN B 1 12 ? -6.414 -11.672 -20.672 1 96.06 12 GLN B O 1
ATOM 863 N N . LYS B 1 13 ? -6.422 -11.039 -18.531 1 95.44 13 LYS B N 1
ATOM 864 C CA . LYS B 1 13 ? -6.68 -9.648 -18.891 1 95.44 13 LYS B CA 1
ATOM 865 C C . LYS B 1 13 ? -5.457 -9.016 -19.547 1 95.44 13 LYS B C 1
ATOM 867 O O . LYS B 1 13 ? -5.586 -8.078 -20.344 1 95.44 13 LYS B O 1
ATOM 872 N N . ASP B 1 14 ? -4.348 -9.422 -19.234 1 94.38 14 ASP B N 1
ATOM 873 C CA . ASP B 1 14 ? -3.109 -8.836 -19.75 1 94.38 14 ASP B CA 1
ATOM 874 C C . ASP B 1 14 ? -1.932 -9.789 -19.547 1 94.38 14 ASP B C 1
ATOM 876 O O . ASP B 1 14 ? -1.692 -10.266 -18.438 1 94.38 14 ASP B O 1
ATOM 880 N N . ASN B 1 15 ? -1.188 -10.039 -20.594 1 91.88 15 ASN B N 1
ATOM 881 C CA . ASN B 1 15 ? -0.062 -10.969 -20.547 1 91.88 15 ASN B CA 1
ATOM 882 C C . ASN B 1 15 ? 1.07 -10.43 -19.688 1 91.88 15 ASN B C 1
ATOM 884 O O . ASN B 1 15 ? 1.984 -11.164 -19.312 1 91.88 15 ASN B O 1
ATOM 888 N N . ALA B 1 16 ? 0.978 -9.148 -19.297 1 90.06 16 ALA B N 1
ATOM 889 C CA . ALA B 1 16 ? 2.002 -8.531 -18.453 1 90.06 16 ALA B CA 1
ATOM 890 C C . ALA B 1 16 ? 1.79 -8.883 -16.984 1 90.06 16 ALA B C 1
ATOM 892 O O . ALA B 1 16 ? 2.686 -8.688 -16.156 1 90.06 16 ALA B O 1
ATOM 893 N N . ILE B 1 17 ? 0.586 -9.414 -16.672 1 93.88 17 ILE B N 1
ATOM 894 C CA . ILE B 1 17 ? 0.337 -9.859 -15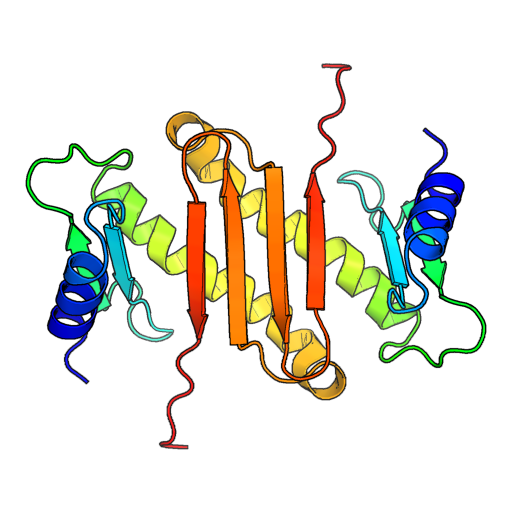.312 1 93.88 17 ILE B CA 1
ATOM 895 C C . ILE B 1 17 ? 0.992 -11.219 -15.086 1 93.88 17 ILE B C 1
ATOM 897 O O . ILE B 1 17 ? 0.624 -12.203 -15.727 1 93.88 17 ILE B O 1
ATOM 901 N N . ARG B 1 18 ? 1.898 -11.273 -14.102 1 92.5 18 ARG B N 1
ATOM 902 C CA . ARG B 1 18 ? 2.725 -12.461 -13.922 1 92.5 18 ARG B CA 1
ATOM 903 C C . ARG B 1 18 ? 2.098 -13.414 -12.906 1 92.5 18 ARG B C 1
ATOM 905 O O . ARG B 1 18 ? 2.438 -14.594 -12.867 1 92.5 18 ARG B O 1
ATOM 912 N N . PHE B 1 19 ? 1.315 -12.766 -12.078 1 94.25 19 PHE B N 1
ATOM 913 C CA . PHE B 1 19 ? 0.88 -13.508 -10.906 1 94.25 19 PHE B CA 1
ATOM 914 C C . PHE B 1 19 ? -0.431 -12.953 -10.359 1 94.25 19 PHE B C 1
ATOM 916 O O . PHE B 1 19 ? -0.639 -11.734 -10.359 1 94.25 19 PHE B O 1
ATOM 923 N N . ALA B 1 20 ? -1.312 -13.844 -9.938 1 95.38 20 ALA B N 1
ATOM 924 C CA . ALA B 1 20 ? -2.52 -13.492 -9.195 1 95.38 20 ALA B CA 1
ATOM 925 C C . ALA B 1 20 ? -2.744 -14.445 -8.023 1 95.38 20 ALA B C 1
ATOM 927 O O . ALA B 1 20 ? -2.553 -15.656 -8.156 1 95.38 20 ALA B O 1
ATOM 928 N N . GLY B 1 21 ? -3.045 -13.875 -6.84 1 94.12 21 GLY B N 1
ATOM 929 C CA . GLY B 1 21 ? -3.322 -14.656 -5.645 1 94.12 21 GLY B CA 1
ATOM 930 C C . GLY B 1 21 ? -4.43 -14.07 -4.793 1 94.12 21 GLY B C 1
ATOM 931 O O . GLY B 1 21 ? -4.766 -12.891 -4.926 1 94.12 21 GLY B O 1
ATOM 932 N N . VAL B 1 22 ? -5.082 -14.984 -4.039 1 93.06 22 VAL B N 1
ATOM 933 C CA . VAL B 1 22 ? -6.129 -14.578 -3.105 1 93.06 22 VAL B CA 1
ATOM 934 C C . VAL B 1 22 ? -5.793 -15.086 -1.704 1 93.06 22 VAL B C 1
ATOM 936 O O . VAL B 1 22 ? -5.383 -16.234 -1.532 1 93.06 22 VAL B O 1
ATOM 939 N N . ALA B 1 23 ? -5.816 -14.234 -0.806 1 91.62 23 ALA B N 1
ATOM 940 C CA . ALA B 1 23 ? -5.723 -14.594 0.606 1 91.62 23 ALA B CA 1
ATOM 941 C C . ALA B 1 23 ? -6.91 -14.047 1.393 1 91.62 23 ALA B C 1
ATOM 943 O O . ALA B 1 23 ? -7.496 -13.031 1.016 1 91.62 23 ALA B O 1
ATOM 944 N N . THR B 1 24 ? -7.293 -14.867 2.426 1 83.06 24 THR B N 1
ATOM 945 C CA . THR B 1 24 ? -8.305 -14.422 3.379 1 83.06 24 THR B CA 1
ATOM 946 C C . THR B 1 24 ? -7.754 -14.453 4.801 1 83.06 24 THR B C 1
ATOM 948 O O . THR B 1 24 ? -6.664 -14.977 5.043 1 83.06 24 THR B O 1
ATOM 951 N N . VAL B 1 25 ? -8.547 -13.805 5.625 1 77.12 25 VAL B N 1
ATOM 952 C CA . VAL B 1 25 ? -8.156 -13.82 7.031 1 77.12 25 VAL B CA 1
ATOM 953 C C . VAL B 1 25 ? -8.109 -15.258 7.539 1 77.12 25 VAL B C 1
ATOM 955 O O . VAL B 1 25 ? -7.262 -15.602 8.367 1 77.12 25 VAL B O 1
ATOM 958 N N . GLU B 1 26 ? -8.969 -16.094 6.949 1 77.94 26 GLU B N 1
ATOM 959 C CA . GLU B 1 26 ? -9.062 -17.484 7.387 1 77.94 26 GLU B CA 1
ATOM 960 C C . GLU B 1 26 ? -8.023 -18.359 6.684 1 77.94 26 GLU B C 1
ATOM 962 O O . GLU B 1 26 ? -7.535 -19.328 7.254 1 77.94 26 GLU B O 1
ATOM 967 N N . GLU B 1 27 ? -7.781 -18.062 5.426 1 77.69 27 GLU B N 1
ATOM 968 C CA . GLU B 1 27 ? -6.91 -18.859 4.566 1 77.69 27 GLU B CA 1
ATOM 969 C C . GLU B 1 27 ? -5.828 -17.984 3.926 1 77.69 27 GLU B C 1
ATOM 971 O O . GLU B 1 27 ? -6.109 -17.219 3.002 1 77.69 27 GLU B O 1
ATOM 976 N N . ASN B 1 28 ? -4.613 -18.219 4.371 1 73 28 ASN B N 1
ATOM 977 C CA . ASN B 1 28 ? -3.486 -17.406 3.932 1 73 28 ASN B CA 1
ATOM 978 C C . ASN B 1 28 ? -3.279 -17.5 2.424 1 73 28 ASN B C 1
ATOM 980 O O . ASN B 1 28 ? -2.914 -16.516 1.78 1 73 28 ASN B O 1
ATOM 984 N N . ASN B 1 29 ? -3.49 -18.609 1.882 1 83.25 29 ASN B N 1
ATOM 985 C CA . ASN B 1 29 ? -3.361 -18.844 0.447 1 83.25 29 ASN B CA 1
ATOM 986 C C . ASN B 1 29 ? -4.562 -19.594 -0.108 1 83.25 29 ASN B C 1
ATOM 988 O O . ASN B 1 29 ? -4.508 -20.812 -0.263 1 83.25 29 ASN B O 1
ATOM 992 N N . ALA B 1 30 ? -5.574 -18.859 -0.48 1 87.75 30 ALA B N 1
ATOM 993 C CA . ALA B 1 30 ? -6.801 -19.469 -0.99 1 87.75 30 ALA B CA 1
ATOM 994 C C . ALA B 1 30 ? -6.637 -19.906 -2.443 1 87.75 30 ALA B C 1
ATOM 996 O O . ALA B 1 30 ? -7.266 -20.859 -2.883 1 87.75 30 ALA B O 1
ATOM 997 N N . ALA B 1 31 ? -5.855 -19.203 -3.145 1 92.75 31 ALA B N 1
ATOM 998 C CA . ALA B 1 31 ? -5.562 -19.547 -4.531 1 92.75 31 ALA B CA 1
ATOM 999 C C . ALA B 1 31 ? -4.359 -18.766 -5.051 1 92.75 31 ALA B C 1
ATOM 1001 O O . ALA B 1 31 ? -4.07 -17.672 -4.574 1 92.75 31 ALA B O 1
ATOM 1002 N N . GLU B 1 32 ? -3.621 -19.375 -6.016 1 93.62 32 GLU B N 1
ATOM 1003 C CA . GLU B 1 32 ? -2.545 -18.703 -6.742 1 93.62 32 GLU B CA 1
ATOM 1004 C C . GLU B 1 32 ? -2.4 -19.266 -8.156 1 93.62 32 GLU B C 1
ATOM 1006 O O . GLU B 1 32 ? -2.572 -20.469 -8.375 1 93.62 32 GLU B O 1
ATOM 1011 N N . GLU B 1 33 ? -2.24 -18.328 -9.016 1 94.12 33 GLU B N 1
ATOM 1012 C CA . GLU B 1 33 ? -1.981 -18.703 -10.398 1 94.12 33 GLU B CA 1
ATOM 1013 C C . GLU B 1 33 ? -0.839 -17.875 -10.992 1 94.12 33 GLU B C 1
ATOM 1015 O O . GLU B 1 33 ? -0.634 -16.734 -10.609 1 94.12 33 GLU B O 1
ATOM 1020 N N . TYR B 1 34 ? -0.121 -18.594 -11.891 1 94.62 34 TYR B N 1
ATOM 1021 C CA . TYR B 1 34 ? 1.012 -17.969 -12.562 1 94.62 34 TYR B CA 1
ATOM 1022 C C . TYR B 1 34 ? 0.781 -17.906 -14.07 1 94.62 34 TYR B C 1
ATOM 1024 O O . TYR B 1 34 ? 0.124 -18.766 -14.641 1 94.62 34 TYR B O 1
ATOM 1032 N N . GLN B 1 35 ? 1.36 -16.75 -14.617 1 93.88 35 GLN B N 1
ATOM 1033 C CA . GLN B 1 35 ? 1.276 -16.625 -16.062 1 93.88 35 GLN B CA 1
ATOM 1034 C C . GLN B 1 35 ? 2.098 -17.703 -16.766 1 93.88 35 GLN B C 1
ATOM 1036 O O . GLN B 1 35 ? 3.252 -17.938 -16.406 1 93.88 35 GLN B O 1
ATOM 1041 N N . GLU B 1 36 ? 1.51 -18.266 -17.781 1 90.69 36 GLU B N 1
ATOM 1042 C CA . GLU B 1 36 ? 2.215 -19.312 -18.516 1 90.69 36 GLU B CA 1
ATOM 1043 C C . GLU B 1 36 ? 3.391 -18.75 -19.297 1 90.69 36 GLU B C 1
ATOM 1045 O O . GLU B 1 36 ? 3.275 -17.688 -19.922 1 90.69 36 GLU B O 1
ATOM 1050 N N . GLY B 1 37 ? 4.531 -19.406 -19.25 1 90.25 37 GLY B N 1
ATOM 1051 C CA . GLY B 1 37 ? 5.68 -19.031 -20.062 1 90.25 37 GLY B CA 1
ATOM 1052 C C . GLY B 1 37 ? 6.594 -18.031 -19.391 1 90.25 37 GLY B C 1
ATOM 1053 O O . GLY B 1 37 ? 7.605 -17.625 -19.969 1 90.25 37 GLY B O 1
ATOM 1054 N N . LEU B 1 38 ? 6.18 -17.562 -18.188 1 88.5 38 LEU B N 1
ATOM 1055 C CA . LEU B 1 38 ? 7.012 -16.594 -17.469 1 88.5 38 LEU B CA 1
ATOM 1056 C C . LEU B 1 38 ? 7.617 -17.234 -16.219 1 88.5 38 LEU B C 1
ATOM 1058 O O . LEU B 1 38 ? 6.949 -18 -15.531 1 88.5 38 LEU B O 1
ATOM 1062 N N . VAL B 1 39 ? 8.883 -16.922 -16.016 1 87.12 39 VAL B N 1
ATOM 1063 C CA . VAL B 1 39 ? 9.531 -17.359 -14.781 1 87.12 39 VAL B CA 1
ATOM 1064 C C . VAL B 1 39 ? 9.172 -16.422 -13.633 1 87.12 39 VAL B C 1
ATOM 1066 O O . VAL B 1 39 ? 9.414 -15.219 -13.711 1 87.12 39 VAL B O 1
ATOM 1069 N N . PRO B 1 40 ? 8.602 -16.984 -12.578 1 88.75 40 PRO B N 1
ATOM 1070 C CA . PRO B 1 40 ? 8.266 -16.125 -11.445 1 88.75 40 PRO B CA 1
ATOM 1071 C C . PRO B 1 40 ? 9.5 -15.523 -10.773 1 88.75 40 PRO B C 1
ATOM 1073 O O . PRO B 1 40 ? 10.562 -16.156 -10.734 1 88.75 40 PRO B O 1
ATOM 1076 N N . LEU B 1 41 ? 9.359 -14.344 -10.18 1 93 41 LEU B N 1
ATOM 1077 C CA . LEU B 1 41 ? 10.445 -13.68 -9.453 1 93 41 LEU B CA 1
ATOM 1078 C C . LEU B 1 41 ? 10.555 -14.227 -8.031 1 93 41 LEU B C 1
ATOM 1080 O O . LEU B 1 41 ? 11.617 -14.117 -7.406 1 93 41 LEU B O 1
ATOM 1084 N N . LEU B 1 42 ? 9.477 -14.797 -7.594 1 93.69 42 LEU B N 1
ATOM 1085 C CA . LEU B 1 42 ? 9.422 -15.359 -6.25 1 93.69 42 LEU B CA 1
ATOM 1086 C C . LEU B 1 42 ? 9.211 -16.875 -6.305 1 93.69 42 LEU B C 1
ATOM 1088 O O . LEU B 1 42 ? 8.547 -17.375 -7.211 1 93.69 42 LEU B O 1
ATOM 1092 N N . THR B 1 43 ? 9.805 -17.531 -5.309 1 91.81 43 THR B N 1
ATOM 1093 C CA . THR B 1 43 ? 9.5 -18.953 -5.156 1 91.81 43 THR B CA 1
ATOM 1094 C C . THR B 1 43 ? 8.047 -19.141 -4.73 1 91.81 43 THR B C 1
ATOM 1096 O O . THR B 1 43 ? 7.371 -18.188 -4.348 1 91.81 43 THR B O 1
ATOM 1099 N N . ARG B 1 44 ? 7.602 -20.391 -4.824 1 88.25 44 ARG B N 1
ATOM 1100 C CA . ARG B 1 44 ? 6.234 -20.672 -4.402 1 88.25 44 ARG B CA 1
ATOM 1101 C C . ARG B 1 44 ? 6.016 -20.297 -2.943 1 88.25 44 ARG B C 1
ATOM 1103 O O . ARG B 1 44 ? 4.996 -19.703 -2.598 1 88.25 44 ARG B O 1
ATOM 1110 N N . GLU B 1 45 ? 7.004 -20.625 -2.102 1 89.5 45 GLU B N 1
ATOM 1111 C CA . GLU B 1 45 ? 6.914 -20.281 -0.684 1 89.5 45 GLU B CA 1
ATOM 1112 C C . GLU B 1 45 ? 6.883 -18.781 -0.474 1 89.5 45 GLU B C 1
ATOM 1114 O O . GLU B 1 45 ? 6.082 -18.266 0.314 1 89.5 45 GLU B O 1
ATOM 1119 N N . GLU B 1 46 ? 7.652 -18.016 -1.206 1 91.06 46 GLU B N 1
ATOM 1120 C CA . GLU B 1 46 ? 7.707 -16.562 -1.12 1 91.06 46 GLU B CA 1
ATOM 1121 C C . GLU B 1 46 ? 6.418 -15.938 -1.642 1 91.06 46 GLU B C 1
ATOM 1123 O O . GLU B 1 46 ? 5.949 -14.93 -1.102 1 91.06 46 GLU B O 1
ATOM 1128 N N . SER B 1 47 ? 5.836 -16.562 -2.643 1 89.69 47 SER B N 1
ATOM 1129 C CA . SER B 1 47 ? 4.578 -16.078 -3.201 1 89.69 47 SER B CA 1
ATOM 1130 C C . SER B 1 47 ? 3.441 -16.188 -2.191 1 89.69 47 SER B C 1
ATOM 1132 O O . SER B 1 47 ? 2.625 -15.273 -2.062 1 89.69 47 SER B O 1
ATOM 1134 N N . GLU B 1 48 ? 3.41 -17.266 -1.476 1 87.38 48 GLU B N 1
ATOM 1135 C CA . GLU B 1 48 ? 2.391 -17.453 -0.451 1 87.38 48 GLU B CA 1
ATOM 1136 C C . GLU B 1 48 ? 2.467 -16.375 0.624 1 87.38 48 GLU B C 1
ATOM 1138 O O . GLU B 1 48 ? 1.444 -15.812 1.013 1 87.38 48 GLU B O 1
ATOM 1143 N N . LEU B 1 49 ? 3.686 -16.047 1.035 1 88.31 49 LEU B N 1
ATOM 1144 C CA . LEU B 1 49 ? 3.873 -14.977 2.008 1 88.31 49 LEU B CA 1
ATOM 1145 C C . LEU B 1 49 ? 3.508 -13.625 1.408 1 88.31 49 LEU B C 1
ATOM 1147 O O . LEU B 1 49 ? 2.893 -12.789 2.076 1 88.31 49 LEU B O 1
ATOM 1151 N N . SER B 1 50 ? 3.816 -13.539 0.162 1 91.19 50 SER B N 1
ATOM 1152 C CA . SER B 1 50 ? 3.578 -12.266 -0.513 1 91.19 50 SER B CA 1
ATOM 1153 C C . SER B 1 50 ? 2.086 -11.977 -0.64 1 91.19 50 SER B C 1
ATOM 1155 O O . SER B 1 50 ? 1.668 -10.82 -0.612 1 91.19 50 SER B O 1
ATOM 1157 N N . ILE B 1 51 ? 1.236 -13.016 -0.679 1 91.19 51 ILE B N 1
ATOM 1158 C CA . ILE B 1 51 ? -0.208 -12.859 -0.807 1 91.19 51 ILE B CA 1
ATOM 1159 C C . ILE B 1 51 ? -0.809 -12.484 0.546 1 91.19 51 ILE B C 1
ATOM 1161 O O . ILE B 1 51 ? -1.828 -11.789 0.61 1 91.19 51 ILE B O 1
ATOM 1165 N N . MET B 1 52 ? -0.09 -12.812 1.557 1 89.94 52 MET B N 1
ATOM 1166 C CA . MET B 1 52 ? -0.593 -12.562 2.904 1 89.94 52 MET B CA 1
ATOM 1167 C C . MET B 1 52 ? -0.235 -11.156 3.371 1 89.94 52 MET B C 1
ATOM 1169 O O . MET B 1 52 ? -0.979 -10.547 4.137 1 89.94 52 MET B O 1
ATOM 1173 N N . GLN B 1 53 ? 0.844 -10.617 2.938 1 92.38 53 GLN B N 1
ATOM 1174 C CA . GLN B 1 53 ? 1.345 -9.328 3.41 1 92.38 53 GLN B CA 1
ATOM 1175 C C . GLN B 1 53 ? 0.324 -8.227 3.17 1 92.38 53 GLN B C 1
ATOM 1177 O O . GLN B 1 53 ? 0.073 -7.402 4.055 1 92.38 53 GLN B O 1
ATOM 1182 N N . PRO B 1 54 ? -0.427 -8.289 2.047 1 92.81 54 PRO B N 1
ATOM 1183 C CA . PRO B 1 54 ? -1.441 -7.246 1.869 1 92.81 54 PRO B CA 1
ATOM 1184 C C . PRO B 1 54 ? -2.59 -7.363 2.869 1 92.81 54 PRO B C 1
ATOM 1186 O O . PRO B 1 54 ? -3.203 -6.355 3.229 1 92.81 54 PRO B O 1
ATOM 1189 N N . VAL B 1 55 ? -2.865 -8.547 3.307 1 89.75 55 VAL B N 1
ATOM 1190 C CA . VAL B 1 55 ? -3.895 -8.719 4.328 1 89.75 55 VAL B CA 1
ATOM 1191 C C . VAL B 1 55 ? -3.475 -8.008 5.609 1 89.75 55 VAL B C 1
ATOM 1193 O O . VAL B 1 55 ? -4.27 -7.281 6.215 1 89.75 55 VAL B O 1
ATOM 1196 N N . ILE B 1 56 ? -2.244 -8.117 5.945 1 89.88 56 ILE B N 1
ATOM 1197 C CA . ILE B 1 56 ? -1.692 -7.465 7.125 1 89.88 56 ILE B CA 1
ATOM 1198 C C . ILE B 1 56 ? -1.708 -5.949 6.93 1 89.88 56 ILE B C 1
ATOM 1200 O O . ILE B 1 56 ? -2.166 -5.211 7.805 1 89.88 56 ILE B O 1
ATOM 1204 N N . ARG B 1 57 ? -1.32 -5.457 5.77 1 92 57 ARG B N 1
ATOM 1205 C CA . ARG B 1 57 ? -1.29 -4.027 5.488 1 92 57 ARG B CA 1
ATOM 1206 C C . ARG B 1 57 ? -2.693 -3.43 5.535 1 92 57 ARG B C 1
ATOM 1208 O O . ARG B 1 57 ? -2.889 -2.334 6.062 1 92 57 ARG B O 1
ATOM 1215 N N . THR B 1 58 ? -3.617 -4.195 5.004 1 90.75 58 THR B N 1
ATOM 1216 C CA . THR B 1 58 ? -5 -3.729 4.996 1 90.75 58 THR B CA 1
ATOM 1217 C C . THR B 1 58 ? -5.539 -3.607 6.418 1 90.75 58 THR B C 1
ATOM 1219 O O . THR B 1 58 ? -6.305 -2.691 6.723 1 90.75 58 THR B O 1
ATOM 1222 N N . SER B 1 59 ? -5.074 -4.5 7.246 1 89.94 59 SER B N 1
ATOM 1223 C CA . SER B 1 59 ? -5.543 -4.453 8.625 1 89.94 59 SER B CA 1
ATOM 1224 C C . SER B 1 59 ? -5.117 -3.156 9.312 1 89.94 59 SER B C 1
ATOM 1226 O O . SER B 1 59 ? -5.863 -2.604 10.125 1 89.94 59 SER B O 1
ATOM 1228 N N . THR B 1 60 ? -3.992 -2.586 9.031 1 91.88 60 THR B N 1
ATOM 1229 C CA . THR B 1 60 ? -3.549 -1.323 9.609 1 91.88 60 THR B CA 1
ATOM 1230 C C . THR B 1 60 ? -4.383 -0.162 9.07 1 91.88 60 THR B C 1
ATOM 1232 O O . THR B 1 60 ? -4.488 0.882 9.719 1 91.88 60 THR B O 1
ATOM 1235 N N . ARG B 1 61 ? -5.027 -0.332 7.91 1 92.62 61 ARG B N 1
ATOM 1236 C CA . ARG B 1 61 ? -5.832 0.722 7.301 1 92.62 61 ARG B CA 1
ATOM 1237 C C . ARG B 1 61 ? -7.234 0.76 7.902 1 92.62 61 ARG B C 1
ATOM 1239 O O . ARG B 1 61 ? -7.918 1.782 7.828 1 92.62 61 ARG B O 1
ATOM 1246 N N . LYS B 1 62 ? -7.535 -0.371 8.57 1 91.88 62 LYS B N 1
ATOM 1247 C CA . LYS B 1 62 ? -8.859 -0.45 9.172 1 91.88 62 LYS B CA 1
ATOM 1248 C C . LYS B 1 62 ? -8.984 0.502 10.359 1 91.88 62 LYS B C 1
ATOM 1250 O O . LYS B 1 62 ? -10.086 0.926 10.711 1 91.88 62 LYS B O 1
ATOM 1255 N N . THR B 1 63 ? -7.848 0.841 10.867 1 92.5 63 THR B N 1
ATOM 1256 C CA . THR B 1 63 ? -7.793 1.679 12.062 1 92.5 63 THR B CA 1
ATOM 1257 C C . THR B 1 63 ? -8.531 2.994 11.828 1 92.5 63 THR B C 1
ATOM 1259 O O . THR B 1 63 ? -9.156 3.531 12.75 1 92.5 63 THR B O 1
ATOM 1262 N N . PHE B 1 64 ? -8.539 3.484 10.594 1 93.56 64 PHE B N 1
ATOM 1263 C CA . PHE B 1 64 ? -9.094 4.809 10.344 1 93.56 64 PHE B CA 1
ATOM 1264 C C . PHE B 1 64 ? -10.242 4.738 9.352 1 93.56 64 PHE B C 1
ATOM 1266 O O . PHE B 1 64 ? -10.641 5.754 8.773 1 93.56 64 PHE B O 1
ATOM 1273 N N . GLU B 1 65 ? -10.789 3.598 9.172 1 92.94 65 GLU B N 1
ATOM 1274 C CA . GLU B 1 65 ? -11.812 3.402 8.148 1 92.94 65 GLU B CA 1
ATOM 1275 C C . GLU B 1 65 ? -13.086 4.176 8.492 1 92.94 65 GLU B C 1
ATOM 1277 O O . GLU B 1 65 ? -13.82 4.598 7.598 1 92.94 65 GLU B O 1
ATOM 1282 N N . SER B 1 66 ? -13.312 4.309 9.766 1 95.19 66 SER B N 1
ATOM 1283 C CA . SER B 1 66 ? -14.516 5.031 10.164 1 95.19 66 SER B CA 1
ATOM 1284 C C . SER B 1 66 ? -14.461 6.484 9.703 1 95.19 66 SER B C 1
ATOM 1286 O O . SER B 1 66 ? -15.5 7.109 9.492 1 95.19 66 SER B O 1
ATOM 1288 N N . LYS B 1 67 ? -13.305 7.02 9.438 1 94.81 67 LYS B N 1
ATOM 1289 C CA . LYS B 1 67 ? -13.156 8.422 9.062 1 94.81 67 LYS B CA 1
ATOM 1290 C C . LYS B 1 67 ? -12.758 8.562 7.594 1 94.81 67 LYS B C 1
ATOM 1292 O O . LYS B 1 67 ? -13.211 9.477 6.906 1 94.81 67 LYS B O 1
ATOM 1297 N N . LEU B 1 68 ? -12.016 7.617 7.098 1 95.31 68 LEU B N 1
ATOM 1298 C CA . LEU B 1 68 ? -11.484 7.711 5.746 1 95.31 68 LEU B CA 1
ATOM 1299 C C . LEU B 1 68 ? -12.328 6.906 4.766 1 95.31 68 LEU B C 1
ATOM 1301 O O . LEU B 1 68 ? -12.211 7.074 3.551 1 95.31 68 LEU B O 1
ATOM 1305 N N . GLY B 1 69 ? -13.219 6.051 5.281 1 94.88 69 GLY B N 1
ATOM 1306 C CA . GLY B 1 69 ? -13.914 5.074 4.465 1 94.88 69 GLY B CA 1
ATOM 1307 C C . GLY B 1 69 ? -13.125 3.795 4.262 1 94.88 69 GLY B C 1
ATOM 1308 O O . GLY B 1 69 ? -11.93 3.738 4.566 1 94.88 69 GLY B O 1
ATOM 1309 N N . LYS B 1 70 ? -13.797 2.775 3.775 1 94.5 70 LYS B N 1
ATOM 1310 C CA . LYS B 1 70 ? -13.188 1.476 3.523 1 94.5 70 LYS B CA 1
ATOM 1311 C C . LYS B 1 70 ? -12.125 1.572 2.43 1 94.5 70 LYS B C 1
ATOM 1313 O O . LYS B 1 70 ? -12.242 2.389 1.514 1 94.5 70 LYS B O 1
ATOM 1318 N N . THR B 1 71 ? -11.102 0.776 2.602 1 95.56 71 THR B N 1
ATOM 1319 C CA . THR B 1 71 ? -10.094 0.655 1.552 1 95.56 71 THR B CA 1
ATOM 1320 C C . THR B 1 71 ? -10.688 0.004 0.306 1 95.56 71 THR B C 1
ATOM 1322 O O . THR B 1 71 ? -11.359 -1.024 0.398 1 95.56 71 THR B O 1
ATOM 1325 N N . ILE B 1 72 ? -10.445 0.583 -0.851 1 94.94 72 ILE B N 1
ATOM 1326 C CA . ILE B 1 72 ? -10.883 0.018 -2.121 1 94.94 72 ILE B CA 1
ATOM 1327 C C . ILE B 1 72 ? -9.773 -0.843 -2.717 1 94.94 72 ILE B C 1
ATOM 1329 O O . ILE B 1 72 ? -9.992 -2.012 -3.043 1 94.94 72 ILE B O 1
ATOM 1333 N N . TYR B 1 73 ? -8.602 -0.276 -2.795 1 96.5 73 TYR B N 1
ATOM 1334 C CA . TYR B 1 73 ? -7.43 -1.035 -3.223 1 96.5 73 TYR B CA 1
ATOM 1335 C C . TYR B 1 73 ? -6.145 -0.309 -2.852 1 96.5 73 TYR B C 1
ATOM 1337 O O . TYR B 1 73 ? -6.176 0.861 -2.463 1 96.5 73 TYR B O 1
ATOM 1345 N N . SER B 1 74 ? -5.035 -1.038 -2.867 1 97.31 74 SER B N 1
ATOM 1346 C CA . SER B 1 74 ? -3.689 -0.49 -2.723 1 97.31 74 SER B CA 1
ATOM 1347 C C . SER B 1 74 ? -2.799 -0.893 -3.895 1 97.31 74 SER B C 1
ATOM 1349 O O . SER B 1 74 ? -3.008 -1.943 -4.508 1 97.31 74 SER B O 1
ATOM 1351 N N . TYR B 1 75 ? -1.876 -0.013 -4.184 1 97.44 75 TYR B N 1
ATOM 1352 C CA . TYR B 1 75 ? -0.936 -0.174 -5.285 1 97.44 75 TYR B CA 1
ATOM 1353 C C . TYR B 1 75 ? 0.487 0.142 -4.84 1 97.44 75 TYR B C 1
ATOM 1355 O O . TYR B 1 75 ? 0.716 1.11 -4.113 1 97.44 75 TYR B O 1
ATOM 1363 N N . THR B 1 76 ? 1.4 -0.742 -5.227 1 97.38 76 THR B N 1
ATOM 1364 C CA . THR B 1 76 ? 2.803 -0.488 -4.922 1 97.38 76 THR B CA 1
ATOM 1365 C C . THR B 1 76 ? 3.668 -0.652 -6.168 1 97.38 76 THR B C 1
ATOM 1367 O O . THR B 1 76 ? 3.547 -1.646 -6.887 1 97.38 76 THR B O 1
ATOM 1370 N N . GLU B 1 77 ? 4.504 0.404 -6.41 1 96.88 77 GLU B N 1
ATOM 1371 C CA . GLU B 1 77 ? 5.508 0.316 -7.469 1 96.88 77 GLU B CA 1
ATOM 1372 C C . GLU B 1 77 ? 6.875 -0.048 -6.902 1 96.88 77 GLU B C 1
ATOM 1374 O O . GLU B 1 77 ? 7.414 0.667 -6.055 1 96.88 77 GLU B O 1
ATOM 1379 N N . TYR B 1 78 ? 7.344 -1.201 -7.355 1 96 78 TYR B N 1
ATOM 1380 C CA . TYR B 1 78 ? 8.727 -1.609 -7.117 1 96 78 TYR B CA 1
ATOM 1381 C C . TYR B 1 78 ? 9.602 -1.297 -8.32 1 96 78 TYR B C 1
ATOM 1383 O O . TYR B 1 78 ? 9.094 -0.96 -9.398 1 96 78 TYR B O 1
ATOM 1391 N N . GLN B 1 79 ? 10.852 -1.406 -8.078 1 95.75 79 GLN B N 1
ATOM 1392 C CA . GLN B 1 79 ? 11.781 -1.135 -9.164 1 95.75 79 GLN B CA 1
ATOM 1393 C C . GLN B 1 79 ? 11.562 -2.088 -10.336 1 95.75 79 GLN B C 1
ATOM 1395 O O . GLN B 1 79 ? 11.742 -1.708 -11.492 1 95.75 79 GLN B O 1
ATOM 1400 N N . LYS B 1 80 ? 11.016 -3.385 -10.078 1 95.25 80 LYS B N 1
ATOM 1401 C CA . LYS B 1 80 ? 10.969 -4.387 -11.141 1 95.25 80 LYS B CA 1
ATOM 1402 C C . LYS B 1 80 ? 9.531 -4.746 -11.492 1 95.25 80 LYS B C 1
ATOM 1404 O O . LYS B 1 80 ? 9.266 -5.312 -12.555 1 95.25 80 LYS B O 1
ATOM 1409 N N . ILE B 1 81 ? 8.648 -4.445 -10.555 1 94.75 81 ILE B N 1
ATOM 1410 C CA . ILE B 1 81 ? 7.277 -4.871 -10.797 1 94.75 81 ILE B CA 1
ATOM 1411 C C . ILE B 1 81 ? 6.309 -3.875 -10.164 1 94.75 81 ILE B C 1
ATOM 1413 O O . ILE B 1 81 ? 6.723 -2.971 -9.438 1 94.75 81 ILE B O 1
ATOM 1417 N N . LYS B 1 82 ? 5.066 -4.035 -10.539 1 95.81 82 LYS B N 1
ATOM 1418 C CA . LYS B 1 82 ? 3.941 -3.342 -9.922 1 95.81 82 LYS B CA 1
ATOM 1419 C C . LYS B 1 82 ? 2.957 -4.332 -9.305 1 95.81 82 LYS B C 1
ATOM 1421 O O . LYS B 1 82 ? 2.688 -5.387 -9.883 1 95.81 82 LYS B O 1
ATOM 1426 N N . ARG B 1 83 ? 2.385 -3.971 -8.125 1 95.69 83 ARG B N 1
ATOM 1427 C CA . ARG B 1 83 ? 1.424 -4.848 -7.469 1 95.69 83 ARG B CA 1
ATOM 1428 C C . ARG B 1 83 ? 0.194 -4.07 -7.016 1 95.69 83 ARG B C 1
ATOM 1430 O O . ARG B 1 83 ? 0.316 -2.996 -6.422 1 95.69 83 ARG B O 1
ATOM 1437 N N . ALA B 1 84 ? -0.894 -4.625 -7.371 1 96.5 84 ALA B N 1
ATOM 1438 C CA . ALA B 1 84 ? -2.162 -4.094 -6.883 1 96.5 84 ALA B CA 1
ATOM 1439 C C . ALA B 1 84 ? -2.879 -5.105 -5.992 1 96.5 84 ALA B C 1
ATOM 1441 O O . ALA B 1 84 ? -2.869 -6.305 -6.2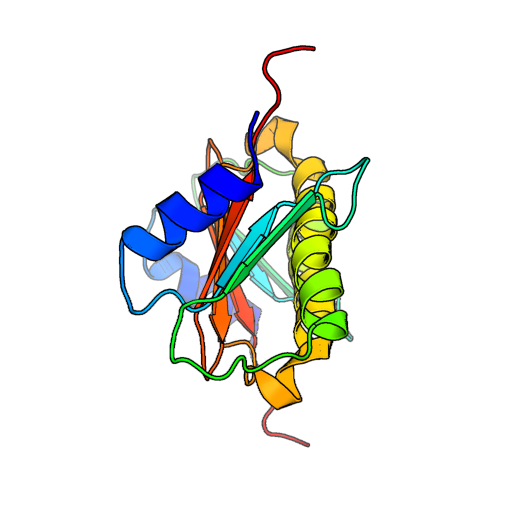77 1 96.5 84 ALA B O 1
ATOM 1442 N N . SER B 1 85 ? -3.475 -4.645 -4.891 1 94.88 85 SER B N 1
ATOM 1443 C CA . SER B 1 85 ? -4.25 -5.457 -3.959 1 94.88 85 SER B CA 1
ATOM 1444 C C . SER B 1 85 ? -5.645 -4.883 -3.752 1 94.88 85 SER B C 1
ATOM 1446 O O . SER B 1 85 ? -5.793 -3.709 -3.4 1 94.88 85 SER B O 1
ATOM 1448 N N . PHE B 1 86 ? -6.629 -5.715 -3.93 1 94.25 86 PHE B N 1
ATOM 1449 C CA . PHE B 1 86 ? -8.023 -5.301 -3.803 1 94.25 86 PHE B CA 1
ATOM 1450 C C . PHE B 1 86 ? -8.695 -6.004 -2.631 1 94.25 86 PHE B C 1
ATOM 1452 O O . PHE B 1 86 ? -8.461 -7.191 -2.398 1 94.25 86 PHE B O 1
ATOM 1459 N N . VAL B 1 87 ? -9.438 -5.301 -1.947 1 89.38 87 VAL B N 1
ATOM 1460 C CA . VAL B 1 87 ? -10.188 -5.879 -0.833 1 89.38 87 VAL B CA 1
ATOM 1461 C C . VAL B 1 87 ? -11.57 -6.32 -1.31 1 89.38 87 VAL B C 1
ATOM 1463 O O . VAL B 1 87 ? -12.32 -5.527 -1.879 1 89.38 87 VAL B O 1
ATOM 1466 N N . LEU B 1 88 ? -11.758 -7.566 -1.016 1 85 88 LEU B N 1
ATOM 1467 C CA . LEU B 1 88 ? -13.078 -8.102 -1.323 1 85 88 LEU B CA 1
ATOM 1468 C C . LEU B 1 88 ? -13.938 -8.18 -0.067 1 85 88 LEU B C 1
ATOM 1470 O O . LEU B 1 88 ? -13.594 -8.891 0.881 1 85 88 LEU B O 1
ATOM 1474 N N . TYR B 1 89 ? -14.82 -7.27 0.156 1 76.06 89 TYR B N 1
ATOM 1475 C CA . TYR B 1 89 ? -15.688 -7.246 1.329 1 76.06 89 TYR B CA 1
ATOM 1476 C C . TYR B 1 89 ? -16.844 -8.234 1.177 1 76.06 89 TYR B C 1
ATOM 1478 O O . TYR B 1 89 ? -17.422 -8.352 0.098 1 76.06 89 TYR B O 1
ATOM 1486 N N . ASN B 1 90 ? -16.75 -9.32 2.002 1 63.44 90 ASN B N 1
ATOM 1487 C CA . ASN B 1 90 ? -17.844 -10.281 1.97 1 63.44 90 ASN B CA 1
ATOM 1488 C C . ASN B 1 90 ? -19.172 -9.625 2.297 1 63.44 90 ASN B C 1
ATOM 1490 O O . ASN B 1 90 ? -19.25 -8.766 3.174 1 63.44 90 ASN B O 1
ATOM 1494 N N . GLN B 1 91 ? -20.172 -9.477 1.377 1 53.09 91 GLN B N 1
ATOM 1495 C CA . GLN B 1 91 ? -21.547 -9.102 1.66 1 53.09 91 GLN B CA 1
ATOM 1496 C C . GLN B 1 91 ? -22.125 -9.938 2.799 1 53.09 91 GLN B C 1
ATOM 1498 O O . GLN B 1 91 ? -23.219 -9.656 3.297 1 53.09 91 GLN B O 1
ATOM 1503 N N . GLU B 1 92 ? -21.641 -10.984 3.324 1 42.44 92 GLU B N 1
ATOM 1504 C CA . GLU B 1 92 ? -22.531 -11.766 4.18 1 42.44 92 GLU B CA 1
ATOM 1505 C C . GLU B 1 92 ? -22.641 -11.156 5.57 1 42.44 92 GLU B C 1
ATOM 1507 O O . GLU B 1 92 ? -23.516 -11.547 6.359 1 42.44 92 GLU B O 1
ATOM 1512 N N . THR B 1 93 ? -21.719 -10.227 6.168 1 31.88 93 THR B N 1
ATOM 1513 C CA . THR B 1 93 ? -22.203 -10.016 7.527 1 31.88 93 THR B CA 1
ATOM 1514 C C . THR B 1 93 ? -23.375 -9.055 7.535 1 31.88 93 THR B C 1
ATOM 1516 O O . THR B 1 93 ? -23.344 -8.008 6.879 1 31.88 93 THR B O 1
#

Organism: Nitrososphaera gargensis (strain Ga9.2) (NCBI:txid1237085)

pLDDT: mean 89.79, std 10.51, range [31.86, 97.44]